Protein AF-A0A4P9WSP8-F1 (afdb_monomer_lite)

Foldseek 3Di:
DVVVVVVPVPPPDPDDPPDVVVVVVVVVVVCLQDPDAPPDLVQLVVLLVVLQVVLCVLAVQKGFAGPVPAPPQVQFAAAQRQFQLQCCLPPVDGRHAHCSNGWMDHPLGIHGHNDSVSVNVCSNPVPCSVVSLLVVCVVPVVSCVNRVVCLVPPDPVSVVVNVVCSVVRRVRDDPPPDDDDDDDDPPDPPPPPPDPPPDDPDVVVVVVVVVVVVVVVVDDDPDDDDPVVVVPPPPPPPDDDPDPPDDDDDDDPVVVPPPDDD

pLDDT: mean 72.5, std 17.92, range [32.44, 95.31]

Organism: NCBI:txid1555241

Secondary structure (DSSP, 8-state):
--TTTTTSTT-S----S--HHHHHHHHHHHHHHS----S-HHHHHHHHHHHHHHHHHH-TTEEEE-TTTSTTGGG---SGGGB-HHHHHHHS--PBPPGGG-EEEETTEEE--SSHHHHHHHHH-HHHHHHHHHHHHHH-HHHHHHTTGGGTS--HHHHHHHHHHHHHTTSSS-------------S----SS---TT----HHHHHHHHHHHHHHHHPPPS----GGGGGG--------PPPP--------GGGGSTT---

Radius of gyration: 42.04 Å; chains: 1; bounding box: 116×70×110 Å

InterPro domains:
  IPR021897 Cilia- and flagella-associated protein 206 [PF12018] (61-153)
  IPR021897 Cilia- and flagella-associated protein 206 [PTHR21442] (59-260)

Sequence (262 aa):
LLERASACVNAVALPALSDPRGIELARSFVTELEPAVPTDAAVIIRQATALGDKLNGVRREMDVLHQGNTPRFDVIRADFGGFCLVTFHHRGVARPGDKGLGFYRYRDRVFLFADAAAVLAFAQDPERYVQGAVNAARRSADLVCLMHMQSYFPSMEALDRASSFERQYHGIYKLAMQAEVGCQVDTHIETASAWDKSYEWNEWNLRRRALQLLNLKTKRTKMNQTLESVSKRNATTQLYLPKTSETQTMQTVEQAMATHRP

Structure (mmCIF, N/CA/C/O backbone):
data_AF-A0A4P9WSP8-F1
#
_entry.id   AF-A0A4P9WSP8-F1
#
loop_
_atom_site.group_PDB
_atom_site.id
_atom_site.type_symbol
_atom_site.label_atom_id
_atom_site.label_alt_id
_atom_site.label_comp_id
_atom_site.label_asym_id
_atom_site.label_entity_id
_atom_site.label_seq_id
_atom_site.pdbx_PDB_ins_code
_atom_site.Cartn_x
_atom_site.Cartn_y
_atom_site.Cartn_z
_atom_site.occupancy
_atom_site.B_iso_or_equiv
_atom_site.auth_seq_id
_atom_site.auth_comp_id
_atom_site.auth_asym_id
_atom_site.auth_atom_id
_atom_site.pdbx_PDB_model_num
ATOM 1 N N . LEU A 1 1 ? 28.684 26.580 -36.826 1.00 44.28 1 LEU A N 1
ATOM 2 C CA . LEU A 1 1 ? 28.623 25.113 -36.583 1.00 44.28 1 LEU A CA 1
ATOM 3 C C . LEU A 1 1 ? 27.962 24.728 -35.249 1.00 44.28 1 LEU A C 1
ATOM 5 O O . LEU A 1 1 ? 27.865 23.541 -34.977 1.00 44.28 1 LEU A O 1
ATOM 9 N N . LEU A 1 2 ? 27.436 25.681 -34.466 1.00 33.81 2 LEU A N 1
ATOM 10 C CA . LEU A 1 2 ? 26.602 25.402 -33.284 1.00 33.81 2 LEU A CA 1
ATOM 11 C C . LEU A 1 2 ? 25.092 25.373 -33.590 1.00 33.81 2 LEU A C 1
ATOM 13 O O . LEU A 1 2 ? 24.340 24.768 -32.843 1.00 33.81 2 LEU A O 1
ATOM 17 N N . GLU A 1 3 ? 24.648 25.897 -34.736 1.00 35.53 3 GLU A N 1
ATOM 18 C CA . GLU A 1 3 ? 23.224 25.846 -35.118 1.00 35.53 3 GLU A CA 1
ATOM 19 C C . GLU A 1 3 ? 22.793 24.537 -35.797 1.00 35.53 3 GLU A C 1
ATOM 21 O O . GLU A 1 3 ? 21.607 24.236 -35.854 1.00 35.53 3 GLU A O 1
ATOM 26 N N . ARG A 1 4 ? 23.731 23.701 -36.268 1.00 41.03 4 ARG A N 1
ATOM 27 C CA . ARG A 1 4 ? 23.396 22.405 -36.902 1.00 41.03 4 ARG A CA 1
ATOM 28 C C . ARG A 1 4 ? 23.439 21.215 -35.938 1.00 41.03 4 ARG A C 1
ATOM 30 O O . ARG A 1 4 ? 23.022 20.130 -36.317 1.00 41.03 4 ARG A O 1
ATOM 37 N N . ALA A 1 5 ? 23.903 21.412 -34.701 1.00 34.03 5 ALA A N 1
ATOM 38 C CA . ALA A 1 5 ? 23.908 20.372 -33.668 1.00 34.03 5 ALA A CA 1
ATOM 39 C C . ALA A 1 5 ? 22.598 20.330 -32.855 1.00 34.03 5 ALA A C 1
ATOM 41 O O . ALA A 1 5 ? 22.254 19.281 -32.321 1.00 34.03 5 ALA A O 1
ATOM 42 N N . SER A 1 6 ? 21.829 21.427 -32.831 1.00 36.19 6 SER A N 1
ATOM 43 C CA . SER A 1 6 ? 20.507 21.472 -32.182 1.00 36.19 6 SER A CA 1
ATOM 44 C C . SER A 1 6 ? 19.434 20.686 -32.960 1.00 36.19 6 SER A C 1
ATOM 46 O O . SER A 1 6 ? 18.444 20.234 -32.397 1.00 36.19 6 SER A O 1
ATOM 48 N N . ALA A 1 7 ? 19.654 20.442 -34.257 1.00 38.34 7 ALA A N 1
ATOM 49 C CA . ALA A 1 7 ? 18.701 19.731 -35.111 1.00 38.34 7 ALA A CA 1
ATOM 50 C C . ALA A 1 7 ? 18.773 18.193 -34.999 1.00 38.34 7 ALA A C 1
ATOM 52 O O . ALA A 1 7 ? 17.824 17.516 -35.381 1.00 38.34 7 ALA A O 1
ATOM 53 N N . CYS A 1 8 ? 19.865 17.624 -34.473 1.00 32.44 8 CYS A N 1
ATOM 54 C CA . CYS A 1 8 ? 20.077 16.169 -34.496 1.00 32.44 8 CYS A CA 1
ATOM 55 C C . CYS A 1 8 ? 19.682 15.446 -33.199 1.00 32.44 8 CYS A C 1
ATOM 57 O O . CYS A 1 8 ? 19.596 14.223 -33.203 1.00 32.44 8 CYS A O 1
ATOM 59 N N . VAL A 1 9 ? 19.406 16.166 -32.105 1.00 37.31 9 VAL A N 1
ATOM 60 C CA . VAL A 1 9 ? 18.906 15.555 -30.854 1.00 37.31 9 VAL A CA 1
ATOM 61 C C . VAL A 1 9 ? 17.379 15.364 -30.884 1.00 37.31 9 VAL A C 1
ATOM 63 O O . VAL A 1 9 ? 16.844 14.554 -30.139 1.00 37.31 9 VAL A O 1
ATOM 66 N N . ASN A 1 10 ? 16.679 16.003 -31.828 1.00 38.12 10 ASN A N 1
ATOM 67 C CA . ASN A 1 10 ? 15.220 15.910 -31.971 1.00 38.12 10 ASN A CA 1
ATOM 68 C C . ASN A 1 10 ? 14.739 14.848 -32.981 1.00 38.12 10 ASN A C 1
ATOM 70 O O . ASN A 1 10 ? 13.569 14.845 -33.351 1.00 38.12 10 ASN A O 1
ATOM 74 N N . ALA A 1 11 ? 15.611 13.946 -33.444 1.00 36.47 11 ALA A N 1
ATOM 75 C CA . ALA A 1 11 ? 15.293 12.981 -34.504 1.00 36.47 11 ALA A CA 1
ATOM 76 C C . ALA A 1 11 ? 15.141 11.524 -34.021 1.00 36.47 11 ALA A C 1
ATOM 78 O O . ALA A 1 11 ? 15.362 10.592 -34.790 1.00 36.47 11 ALA A O 1
ATOM 79 N N . VAL A 1 12 ? 14.730 11.311 -32.768 1.00 37.69 12 VAL A N 1
ATOM 80 C CA . VAL A 1 12 ? 14.091 10.051 -32.355 1.00 37.69 12 VAL A CA 1
ATOM 81 C C . VAL A 1 12 ? 12.653 10.393 -31.999 1.00 37.69 12 VAL A C 1
ATOM 83 O O . VAL A 1 12 ? 12.338 10.798 -30.884 1.00 37.69 12 VAL A O 1
ATOM 86 N N . ALA A 1 13 ? 11.793 10.312 -33.009 1.00 38.09 13 ALA A N 1
ATOM 87 C CA . ALA A 1 13 ? 10.362 10.517 -32.883 1.00 38.09 13 ALA A CA 1
ATOM 88 C C . ALA A 1 13 ? 9.754 9.414 -31.999 1.00 38.09 13 ALA A C 1
ATOM 90 O O . ALA A 1 13 ? 9.348 8.362 -32.487 1.00 38.09 13 ALA A O 1
ATOM 91 N N . LEU A 1 14 ? 9.678 9.665 -30.691 1.00 36.69 14 LEU A N 1
ATOM 92 C CA . LEU A 1 14 ? 8.599 9.121 -29.872 1.00 36.69 14 LEU A CA 1
ATOM 93 C C . LEU A 1 14 ? 7.294 9.722 -30.420 1.00 36.69 14 LEU A C 1
ATOM 95 O O . LEU A 1 14 ? 7.179 10.952 -30.467 1.00 36.69 14 LEU A O 1
ATOM 99 N N . PRO A 1 15 ? 6.330 8.912 -30.882 1.00 40.22 15 PRO A N 1
ATOM 100 C CA . PRO A 1 15 ? 5.073 9.443 -31.373 1.00 40.22 15 PRO A CA 1
ATOM 101 C C . PRO A 1 15 ? 4.319 10.094 -30.206 1.00 40.22 15 PRO A C 1
ATOM 103 O O . PRO A 1 15 ? 3.937 9.434 -29.248 1.00 40.22 15 PRO A O 1
ATOM 106 N N . ALA A 1 16 ? 4.175 11.415 -30.303 1.00 43.38 16 ALA A N 1
ATOM 107 C CA . ALA A 1 16 ? 3.160 12.263 -29.684 1.00 43.38 16 ALA A CA 1
ATOM 108 C C . ALA A 1 16 ? 2.714 11.917 -28.245 1.00 43.38 16 ALA A C 1
ATOM 110 O O . ALA A 1 16 ? 1.634 11.382 -28.021 1.00 43.38 16 ALA A O 1
ATOM 111 N N . LEU A 1 17 ? 3.461 12.414 -27.256 1.00 45.00 17 LEU A N 1
ATOM 112 C CA . LEU A 1 17 ? 2.905 12.772 -25.937 1.00 45.00 17 LEU A CA 1
ATOM 113 C C . LEU A 1 17 ? 2.330 14.208 -25.915 1.00 45.00 17 LEU A C 1
ATOM 115 O O . LEU A 1 17 ? 2.071 14.762 -24.851 1.00 45.00 17 LEU A O 1
ATOM 119 N N . SER A 1 18 ? 2.138 14.821 -27.089 1.00 52.44 18 SER A N 1
ATOM 120 C CA . SER A 1 18 ? 1.622 16.186 -27.273 1.00 52.44 18 SER A CA 1
ATOM 121 C C . SER A 1 18 ? 0.266 16.259 -27.986 1.00 52.44 18 SER A C 1
ATOM 123 O O . SER A 1 18 ? -0.236 17.361 -28.199 1.00 52.44 18 SER A O 1
ATOM 125 N N . ASP A 1 19 ? -0.337 15.126 -28.367 1.00 63.16 19 ASP A N 1
ATOM 126 C CA . ASP A 1 19 ? -1.686 15.118 -28.943 1.00 63.16 19 ASP A CA 1
ATOM 127 C C . ASP A 1 19 ? -2.699 15.470 -27.836 1.00 63.16 19 ASP A C 1
ATOM 129 O O . ASP A 1 19 ? -2.781 14.727 -26.854 1.00 63.16 19 ASP A O 1
ATOM 133 N N . PRO A 1 20 ? -3.475 16.569 -27.942 1.00 65.56 20 PRO A N 1
ATOM 134 C CA . PRO A 1 20 ? -4.457 16.937 -26.923 1.00 65.56 20 PRO A CA 1
ATOM 135 C C . PRO A 1 20 ? -5.470 15.818 -26.659 1.00 65.56 20 PRO A C 1
ATOM 137 O O . PRO A 1 20 ? -5.881 15.641 -25.516 1.00 65.56 20 PRO A O 1
ATOM 140 N N . ARG A 1 21 ? -5.799 14.997 -27.668 1.00 61.97 21 ARG A N 1
ATOM 141 C CA . ARG A 1 21 ? -6.677 13.830 -27.491 1.00 61.97 21 ARG A CA 1
ATOM 142 C C . ARG A 1 21 ? -5.989 12.709 -26.727 1.00 61.97 21 ARG A C 1
ATOM 144 O O . ARG A 1 21 ? -6.610 12.091 -25.872 1.00 61.97 21 ARG A O 1
ATOM 151 N N . GLY A 1 22 ? -4.709 12.465 -27.007 1.00 62.69 22 GLY A N 1
ATOM 152 C CA . GLY A 1 22 ? -3.889 11.505 -26.268 1.00 62.69 22 GLY A CA 1
ATOM 153 C C . GLY A 1 22 ? -3.689 11.926 -24.812 1.00 62.69 22 GLY A C 1
ATOM 154 O O . GLY A 1 22 ? -3.765 11.087 -23.922 1.00 62.69 22 GLY A O 1
ATOM 155 N N . ILE A 1 23 ? -3.519 13.227 -24.558 1.00 66.19 23 ILE A N 1
ATOM 156 C CA . ILE A 1 23 ? -3.437 13.803 -23.212 1.00 66.19 23 ILE A CA 1
ATOM 157 C C . ILE A 1 23 ? -4.789 13.710 -22.496 1.00 66.19 23 ILE A C 1
ATOM 159 O O . ILE A 1 23 ? -4.802 13.384 -21.318 1.00 66.19 23 ILE A O 1
ATOM 163 N N . GLU A 1 24 ? -5.921 13.959 -23.158 1.00 66.88 24 GLU A N 1
ATOM 164 C CA . GLU A 1 24 ? -7.257 13.778 -22.565 1.00 66.88 24 GLU A CA 1
ATOM 165 C C . GLU A 1 24 ? -7.566 12.308 -22.257 1.00 66.88 24 GLU A C 1
ATOM 167 O O . GLU A 1 24 ? -8.042 12.000 -21.163 1.00 66.88 24 GLU A O 1
ATOM 172 N N . LEU A 1 25 ? -7.226 11.390 -23.167 1.00 64.50 25 LEU A N 1
ATOM 173 C CA . LEU A 1 25 ? -7.363 9.952 -22.941 1.00 64.50 25 LEU A CA 1
ATOM 174 C C . LEU A 1 25 ? -6.464 9.512 -21.779 1.00 64.50 25 LEU A C 1
ATOM 176 O O . LEU A 1 25 ? -6.937 8.894 -20.829 1.00 64.50 25 LEU A O 1
ATOM 180 N N . ALA A 1 26 ? -5.185 9.895 -21.799 1.00 57.16 26 ALA A N 1
ATOM 181 C CA . ALA A 1 26 ? -4.243 9.606 -20.724 1.00 57.16 26 ALA A CA 1
ATOM 182 C C . ALA A 1 26 ? -4.689 10.237 -19.403 1.00 57.16 26 ALA A C 1
ATOM 184 O O . ALA A 1 26 ? -4.595 9.582 -18.377 1.00 57.16 26 ALA A O 1
ATOM 185 N N . ARG A 1 27 ? -5.243 11.455 -19.410 1.00 58.62 27 ARG A N 1
ATOM 186 C CA . ARG A 1 27 ? -5.849 12.076 -18.226 1.00 58.62 27 ARG A CA 1
ATOM 187 C C . ARG A 1 27 ? -7.006 11.247 -17.703 1.00 58.62 27 ARG A C 1
ATOM 189 O O . ARG A 1 27 ? -7.055 11.051 -16.499 1.00 58.62 27 ARG A O 1
ATOM 196 N N . SER A 1 28 ? -7.892 10.724 -18.552 1.00 55.97 28 SER A N 1
ATOM 197 C CA . SER A 1 28 ? -8.976 9.849 -18.086 1.00 55.97 28 SER A CA 1
ATOM 198 C C . SER A 1 28 ? -8.429 8.600 -17.382 1.00 55.97 28 SER A C 1
ATOM 200 O O . SER A 1 28 ? -8.835 8.319 -16.259 1.00 55.97 28 SER A O 1
ATOM 202 N N . PHE A 1 29 ? -7.396 7.957 -17.939 1.00 48.16 29 PHE A N 1
ATOM 203 C CA . PHE A 1 29 ? -6.722 6.825 -17.293 1.00 48.16 29 PHE A CA 1
ATOM 204 C C . PHE A 1 29 ? -5.971 7.219 -16.015 1.00 48.16 29 PHE A C 1
ATOM 206 O O . PHE A 1 29 ? -6.042 6.503 -15.022 1.00 48.16 29 PHE A O 1
ATOM 213 N N . VAL A 1 30 ? -5.285 8.365 -16.005 1.00 49.09 30 VAL A N 1
ATOM 214 C CA . VAL A 1 30 ? -4.593 8.909 -14.825 1.00 49.09 30 VAL A CA 1
ATOM 215 C C . VAL A 1 30 ? -5.596 9.247 -13.725 1.00 49.09 30 VAL A C 1
ATOM 217 O O . VAL A 1 30 ? -5.325 8.950 -12.574 1.00 49.09 30 VAL A O 1
ATOM 220 N N . THR A 1 31 ? -6.776 9.774 -14.056 1.00 49.78 31 THR A N 1
ATOM 221 C CA . THR A 1 31 ? -7.834 10.071 -13.073 1.00 49.78 31 THR A CA 1
ATOM 222 C C . THR A 1 31 ? -8.469 8.785 -12.529 1.00 49.78 31 THR A C 1
ATOM 224 O O . THR A 1 31 ? -8.852 8.725 -11.365 1.00 49.78 31 THR A O 1
ATOM 227 N N . GLU A 1 32 ? -8.563 7.729 -13.347 1.00 51.91 32 GLU A N 1
ATOM 228 C CA . GLU A 1 32 ? -8.990 6.396 -12.896 1.00 51.91 32 GLU A CA 1
ATOM 229 C C . GLU A 1 32 ? -7.943 5.705 -12.002 1.00 51.91 32 GLU A C 1
ATOM 231 O O . GLU A 1 32 ? -8.304 4.960 -11.082 1.00 51.91 32 GLU A O 1
ATOM 236 N N . LEU A 1 33 ? -6.654 5.928 -12.266 1.00 46.94 33 LEU A N 1
ATOM 237 C CA . LEU A 1 33 ? -5.533 5.349 -11.519 1.00 46.94 33 LEU A CA 1
ATOM 238 C C . LEU A 1 33 ? -5.219 6.123 -10.230 1.00 46.94 33 LEU A C 1
ATOM 240 O O . LEU A 1 33 ? -4.955 5.494 -9.212 1.00 46.94 33 LEU A O 1
ATOM 244 N N . GLU A 1 34 ? -5.293 7.451 -10.255 1.00 52.09 34 GLU A N 1
ATOM 245 C CA . GLU A 1 34 ? -5.041 8.357 -9.133 1.00 52.09 34 GLU A CA 1
ATOM 246 C C . GLU A 1 34 ? -6.255 9.283 -8.939 1.00 52.09 34 GLU A C 1
ATOM 248 O O . GLU A 1 34 ? -6.319 10.366 -9.533 1.00 52.09 34 GLU A O 1
ATOM 253 N N . PRO A 1 35 ? -7.256 8.881 -8.130 1.00 53.12 35 PRO A N 1
ATOM 254 C CA . PRO A 1 35 ? -8.358 9.774 -7.805 1.00 53.12 35 PRO A CA 1
ATOM 255 C C . PRO A 1 35 ? -7.825 11.023 -7.091 1.00 53.12 35 PRO A C 1
ATOM 257 O O . PRO A 1 35 ? -6.853 10.965 -6.334 1.00 53.12 35 PRO A O 1
ATOM 260 N N . ALA A 1 36 ? -8.467 12.170 -7.331 1.00 53.34 36 ALA A N 1
ATOM 261 C CA . ALA A 1 36 ? -8.112 13.417 -6.667 1.00 53.34 36 ALA A CA 1
ATOM 262 C C . ALA A 1 36 ? -8.208 13.234 -5.145 1.00 53.34 36 ALA A C 1
ATOM 264 O O . ALA A 1 36 ? -9.301 13.050 -4.608 1.00 53.34 36 ALA A O 1
ATOM 265 N N . VAL A 1 37 ? -7.061 13.277 -4.460 1.00 55.94 37 VAL A N 1
ATOM 266 C CA . VAL A 1 37 ? -7.001 13.133 -3.003 1.00 55.94 37 VAL A CA 1
ATOM 267 C C . VAL A 1 37 ? -7.833 14.260 -2.388 1.00 55.94 37 VAL A C 1
ATOM 269 O O . VAL A 1 37 ? -7.537 15.429 -2.658 1.00 55.94 37 VAL A O 1
ATOM 272 N N . PRO A 1 38 ? -8.860 13.960 -1.572 1.00 57.75 38 PRO A N 1
ATOM 273 C CA . PRO A 1 38 ? -9.610 14.996 -0.885 1.00 57.75 38 PRO A CA 1
ATOM 274 C C . PRO A 1 38 ? -8.638 15.781 -0.002 1.00 57.75 38 PRO A C 1
ATOM 276 O O . PRO A 1 38 ? -8.050 15.241 0.930 1.00 57.75 38 PRO A O 1
ATOM 279 N N . THR A 1 39 ? -8.427 17.056 -0.314 1.00 62.03 39 THR A N 1
ATOM 280 C CA . THR A 1 39 ? -7.406 17.887 0.341 1.00 62.03 39 THR A CA 1
ATOM 281 C C . THR A 1 39 ? -7.754 18.219 1.793 1.00 62.03 39 THR A C 1
ATOM 283 O O . THR A 1 39 ? -6.900 18.693 2.537 1.00 62.03 39 THR A O 1
ATOM 286 N N . ASP A 1 40 ? -9.003 17.974 2.196 1.00 75.00 40 ASP A N 1
ATOM 287 C CA . ASP A 1 40 ? -9.537 18.358 3.494 1.00 75.00 40 ASP A CA 1
ATOM 288 C C . ASP A 1 40 ? -9.684 17.139 4.420 1.00 75.00 40 ASP A C 1
ATOM 290 O O . ASP A 1 40 ? -10.547 16.271 4.233 1.00 75.00 40 ASP A O 1
ATOM 294 N N . ALA A 1 41 ? -8.831 17.075 5.445 1.00 75.19 41 ALA A N 1
ATOM 295 C CA . ALA A 1 41 ? -8.746 15.962 6.394 1.00 75.19 41 ALA A CA 1
ATOM 296 C C . ALA A 1 41 ? -10.097 15.642 7.060 1.00 75.19 41 ALA A C 1
ATOM 298 O O . ALA A 1 41 ? -10.415 14.481 7.319 1.00 75.19 41 ALA A O 1
ATOM 299 N N . ALA A 1 42 ? -10.935 16.658 7.290 1.00 81.94 42 ALA A N 1
ATOM 300 C CA . ALA A 1 42 ? -12.256 16.488 7.888 1.00 81.94 42 ALA A CA 1
ATOM 301 C C . ALA A 1 42 ? -13.211 15.657 7.011 1.00 81.94 42 ALA A C 1
ATOM 303 O O . ALA A 1 42 ? -14.023 14.892 7.537 1.00 81.94 42 ALA A O 1
ATOM 304 N N . VAL A 1 43 ? -13.114 15.781 5.684 1.00 82.38 43 VAL A N 1
ATOM 305 C CA . VAL A 1 43 ? -13.943 15.015 4.741 1.00 82.38 43 VAL A CA 1
ATOM 306 C C . VAL A 1 43 ? -13.512 13.552 4.732 1.00 82.38 43 VAL A C 1
ATOM 308 O O . VAL A 1 43 ? -14.368 12.675 4.847 1.00 82.38 43 VAL A O 1
ATOM 311 N N . ILE A 1 44 ? -12.199 13.299 4.695 1.00 80.38 44 ILE A N 1
ATOM 312 C CA . ILE A 1 44 ? -11.622 11.948 4.768 1.00 80.38 44 ILE A CA 1
ATOM 313 C C . ILE A 1 44 ? -12.062 11.250 6.054 1.00 80.38 44 ILE A C 1
ATOM 315 O O . ILE A 1 44 ? -12.542 10.120 6.014 1.00 80.38 44 ILE A O 1
ATOM 319 N N . ILE A 1 45 ? -11.967 11.942 7.194 1.00 86.19 45 ILE A N 1
ATOM 320 C CA . ILE A 1 45 ? -12.397 11.404 8.489 1.00 86.19 45 ILE A CA 1
ATOM 321 C C . ILE A 1 45 ? -13.876 11.009 8.436 1.00 86.19 45 ILE A C 1
ATOM 323 O O . ILE A 1 45 ? -14.207 9.874 8.757 1.00 86.19 45 ILE A O 1
ATOM 327 N N . ARG A 1 46 ? -14.765 11.896 7.970 1.00 87.31 46 ARG A N 1
ATOM 328 C CA . ARG A 1 46 ? -16.209 11.607 7.888 1.00 87.31 46 ARG A CA 1
ATOM 329 C C . ARG A 1 46 ? -16.521 10.418 6.979 1.00 87.31 46 ARG A C 1
ATOM 331 O O . ARG A 1 46 ? -17.342 9.579 7.342 1.00 87.31 46 ARG A O 1
ATOM 338 N N . GLN A 1 47 ? -15.884 10.346 5.810 1.00 85.44 47 GLN A N 1
ATOM 339 C CA . GLN A 1 47 ? -16.084 9.253 4.854 1.00 85.44 47 GLN A CA 1
ATOM 340 C C . GLN A 1 47 ? -15.580 7.917 5.409 1.00 85.44 47 GLN A C 1
ATOM 342 O O . GLN A 1 47 ? -16.304 6.922 5.347 1.00 85.44 47 GLN A O 1
ATOM 347 N N . ALA A 1 48 ? -14.384 7.906 6.000 1.00 86.00 48 ALA A N 1
ATOM 348 C CA . ALA A 1 48 ? -13.792 6.723 6.611 1.00 86.00 48 ALA A CA 1
ATOM 349 C C . ALA A 1 48 ? -14.624 6.227 7.806 1.00 86.00 48 ALA A C 1
ATOM 351 O O . ALA A 1 48 ? -14.929 5.039 7.880 1.00 86.00 48 ALA A O 1
ATOM 352 N N . THR A 1 49 ? -15.073 7.119 8.700 1.00 88.44 49 THR A N 1
ATOM 353 C CA . THR A 1 49 ? -15.945 6.750 9.829 1.00 88.44 49 THR A CA 1
ATOM 354 C C . THR A 1 49 ? -17.274 6.164 9.343 1.00 88.44 49 THR A C 1
ATOM 356 O O . THR A 1 49 ? -17.654 5.083 9.783 1.00 88.44 49 THR A O 1
ATOM 359 N N . ALA A 1 50 ? -17.936 6.797 8.366 1.00 89.25 50 ALA A N 1
ATOM 360 C CA . ALA A 1 50 ? -19.200 6.295 7.823 1.00 89.25 50 ALA A CA 1
ATOM 361 C C . ALA A 1 50 ? -19.062 4.915 7.148 1.00 89.25 50 ALA A C 1
ATOM 363 O O . ALA A 1 50 ? -19.997 4.111 7.170 1.00 89.25 50 ALA A O 1
ATOM 364 N N . LEU A 1 51 ? -17.912 4.627 6.530 1.00 87.25 51 LEU A N 1
ATOM 365 C CA . LEU A 1 51 ? -17.598 3.296 6.002 1.00 87.25 51 LEU A CA 1
ATOM 366 C C . LEU A 1 51 ? -17.289 2.288 7.112 1.00 87.25 51 LEU A C 1
ATOM 368 O O . LEU A 1 51 ? -17.748 1.149 7.029 1.00 87.25 51 LEU A O 1
ATOM 372 N N . GLY A 1 52 ? -16.575 2.708 8.157 1.00 86.81 52 GLY A N 1
ATOM 373 C CA . GLY A 1 52 ? -16.318 1.902 9.351 1.00 86.81 52 GLY A CA 1
ATOM 374 C C . GLY A 1 52 ? -17.601 1.452 10.046 1.00 86.81 52 GLY A C 1
ATOM 375 O O . GLY A 1 52 ? -17.744 0.278 10.379 1.00 86.81 52 GLY A O 1
ATOM 376 N N . ASP A 1 53 ? -18.590 2.338 10.160 1.00 87.12 53 ASP A N 1
ATOM 377 C CA . ASP A 1 53 ? -19.891 2.001 10.747 1.00 87.12 53 ASP A CA 1
ATOM 378 C C . ASP A 1 53 ? -20.633 0.929 9.934 1.00 87.12 53 ASP A C 1
ATOM 380 O O . ASP A 1 53 ? -21.214 -0.002 10.496 1.00 87.12 53 ASP A O 1
ATOM 384 N N . LYS A 1 54 ? -20.566 1.005 8.598 1.00 88.12 54 LYS A N 1
ATOM 385 C CA . LYS A 1 54 ? -21.133 -0.030 7.716 1.00 88.12 54 LYS A CA 1
ATOM 386 C C . LYS A 1 54 ? -20.391 -1.359 7.851 1.00 88.12 54 LYS A C 1
ATOM 388 O O . LYS A 1 54 ? -21.023 -2.414 7.831 1.00 88.12 54 LYS A O 1
ATOM 393 N N . LEU A 1 55 ? -19.068 -1.316 8.002 1.00 87.62 55 LEU A N 1
ATOM 394 C CA . LEU A 1 55 ? -18.226 -2.500 8.180 1.00 87.62 55 LEU A CA 1
ATOM 395 C C . LEU A 1 55 ? -18.500 -3.232 9.487 1.00 87.62 55 LEU A C 1
ATOM 397 O O . LEU A 1 55 ? -18.571 -4.460 9.472 1.00 87.62 55 LEU A O 1
ATOM 401 N N . ASN A 1 56 ? -18.736 -2.503 10.578 1.00 82.69 56 ASN A N 1
ATOM 402 C CA . ASN A 1 56 ? -19.090 -3.088 11.871 1.00 82.69 56 ASN A CA 1
ATOM 403 C C . ASN A 1 56 ? -20.335 -3.989 11.790 1.00 82.69 56 ASN A C 1
ATOM 405 O O . ASN A 1 56 ? -20.448 -4.960 12.543 1.00 82.69 56 ASN A O 1
ATOM 409 N N . GLY A 1 57 ? -21.249 -3.702 10.853 1.00 81.62 57 GLY A N 1
ATOM 410 C CA . GLY A 1 57 ? -22.412 -4.541 10.561 1.00 81.62 57 GLY A CA 1
ATOM 411 C C . GLY A 1 57 ? -22.099 -5.815 9.765 1.00 81.62 57 GLY A C 1
ATOM 412 O O . GLY A 1 57 ? -22.827 -6.795 9.891 1.00 81.62 57 GLY A O 1
ATOM 413 N N . VAL A 1 58 ? -21.025 -5.827 8.970 1.00 86.50 58 VAL A N 1
ATOM 414 C CA . VAL A 1 58 ? -20.635 -6.965 8.116 1.00 86.50 58 VAL A CA 1
ATOM 415 C C . VAL A 1 58 ? -19.629 -7.874 8.823 1.00 86.50 58 VAL A C 1
ATOM 417 O O . VAL A 1 58 ? -19.821 -9.087 8.870 1.00 86.50 58 VAL A O 1
ATOM 420 N N . ARG A 1 59 ? -18.548 -7.307 9.374 1.00 86.25 59 ARG A N 1
ATOM 421 C CA . ARG A 1 59 ? -17.454 -8.061 9.998 1.00 86.25 59 ARG A CA 1
ATOM 422 C C . ARG A 1 59 ? -16.758 -7.233 11.081 1.00 86.25 59 ARG A C 1
ATOM 424 O O . ARG A 1 59 ? -16.020 -6.304 10.784 1.00 86.25 59 ARG A O 1
ATOM 431 N N . ARG A 1 60 ? -16.923 -7.649 12.341 1.00 85.56 60 ARG A N 1
ATOM 432 C CA . ARG A 1 60 ? -16.375 -6.968 13.537 1.00 85.56 60 ARG A CA 1
ATOM 433 C C . ARG A 1 60 ? -14.854 -7.051 13.702 1.00 85.56 60 ARG A C 1
ATOM 435 O O . ARG A 1 60 ? -14.295 -6.340 14.519 1.00 85.56 60 ARG A O 1
ATOM 442 N N . GLU A 1 61 ? -14.192 -7.950 12.981 1.00 88.62 61 GLU A N 1
ATOM 443 C CA . GLU A 1 61 ? -12.729 -8.125 13.039 1.00 88.62 61 GLU A CA 1
ATOM 444 C C . GLU A 1 61 ? -11.961 -7.077 12.219 1.00 88.62 61 GLU A C 1
ATOM 446 O O . GLU A 1 61 ? -10.729 -7.109 12.183 1.00 88.62 61 GLU A O 1
ATOM 451 N N . MET A 1 62 ? -12.680 -6.225 11.484 1.00 91.62 62 MET A N 1
ATOM 452 C CA . MET A 1 62 ? -12.107 -5.282 10.539 1.00 91.62 62 MET A CA 1
ATOM 453 C C . MET A 1 62 ? -12.323 -3.855 11.034 1.00 91.62 62 MET A C 1
ATOM 455 O O . MET A 1 62 ? -13.461 -3.414 11.162 1.00 91.62 62 MET A O 1
ATOM 459 N N . ASP A 1 63 ? -11.229 -3.133 11.262 1.00 90.94 63 ASP A N 1
ATOM 460 C CA . ASP A 1 63 ? -11.259 -1.769 11.790 1.00 90.94 63 ASP A CA 1
ATOM 461 C C . ASP A 1 63 ? -10.824 -0.751 10.741 1.00 90.94 63 ASP A C 1
ATOM 463 O O . ASP A 1 63 ? -9.940 -1.013 9.921 1.00 90.94 63 ASP A O 1
ATOM 467 N N . VAL A 1 64 ? -11.391 0.451 10.813 1.00 92.38 64 VAL A N 1
ATOM 468 C CA . VAL A 1 64 ? -10.965 1.591 9.996 1.00 92.38 64 VAL A CA 1
ATOM 469 C C . VAL A 1 64 ? -9.934 2.432 10.741 1.00 92.38 64 VAL A C 1
ATOM 471 O O . VAL A 1 64 ? -10.152 2.871 11.871 1.00 92.38 64 VAL A O 1
ATOM 474 N N . LEU A 1 65 ? -8.825 2.708 10.063 1.00 90.19 65 LEU A N 1
ATOM 475 C CA . LEU A 1 65 ? -7.756 3.594 10.499 1.00 90.19 65 LEU A CA 1
ATOM 476 C C . LEU A 1 65 ? -7.786 4.866 9.642 1.00 90.19 65 LEU A C 1
ATOM 478 O O . LEU A 1 65 ? -7.708 4.820 8.414 1.00 90.19 65 LEU A O 1
ATOM 482 N N . HIS A 1 66 ? -7.878 6.017 10.297 1.00 89.44 66 HIS A N 1
ATOM 483 C CA . HIS A 1 66 ? -7.870 7.337 9.667 1.00 89.44 66 HIS A CA 1
ATOM 484 C C . HIS A 1 66 ? -7.143 8.338 10.573 1.00 89.44 66 HIS A C 1
ATOM 486 O O . HIS A 1 66 ? -6.919 8.067 11.755 1.00 89.44 66 HIS A O 1
ATOM 492 N N . GLN A 1 67 ? -6.818 9.517 10.038 1.00 86.06 67 GLN A N 1
ATOM 493 C CA . GLN A 1 67 ? -6.052 10.568 10.732 1.00 86.06 67 GLN A CA 1
ATOM 494 C C . GLN A 1 67 ? -6.646 11.008 12.085 1.00 86.06 67 GLN A C 1
ATOM 496 O O . GLN A 1 67 ? -5.927 11.526 12.930 1.00 86.06 67 GLN A O 1
ATOM 501 N N . GLY A 1 68 ? -7.950 10.802 12.297 1.00 84.44 68 GLY A N 1
ATOM 502 C CA . GLY A 1 68 ? -8.643 11.169 13.536 1.00 84.44 68 GLY A CA 1
ATOM 503 C C . GLY A 1 68 ? -8.603 10.103 14.638 1.00 84.44 68 GLY A C 1
ATOM 504 O O . GLY A 1 68 ? -8.803 10.446 15.796 1.00 84.44 68 GLY A O 1
ATOM 505 N N . ASN A 1 69 ? -8.355 8.833 14.299 1.00 87.69 69 ASN A N 1
ATOM 506 C CA . ASN A 1 69 ? -8.374 7.715 15.254 1.00 87.69 69 ASN A CA 1
ATOM 507 C C . ASN A 1 69 ? -6.975 7.120 15.492 1.00 87.69 69 ASN A C 1
ATOM 509 O O . ASN A 1 69 ? -6.693 6.568 16.551 1.00 87.69 69 ASN A O 1
ATOM 513 N N . THR A 1 70 ? -6.067 7.229 14.520 1.00 85.00 70 THR A N 1
ATOM 514 C CA . THR A 1 70 ? -4.770 6.548 14.584 1.00 85.00 70 THR A CA 1
ATOM 515 C C . THR A 1 70 ? -3.617 7.548 14.700 1.00 85.00 70 THR A C 1
ATOM 517 O O . THR A 1 70 ? -3.433 8.369 13.796 1.00 85.00 70 THR A O 1
ATOM 520 N N . PRO A 1 71 ? -2.795 7.485 15.767 1.00 78.69 71 PRO A N 1
ATOM 521 C CA . PRO A 1 71 ? -1.584 8.295 15.848 1.00 78.69 71 PRO A CA 1
ATOM 522 C C . PRO A 1 71 ? -0.586 7.853 14.766 1.00 78.69 71 PRO A C 1
ATOM 524 O O . PRO A 1 71 ? -0.499 6.668 14.453 1.00 78.69 71 PRO A O 1
ATOM 527 N N . ARG A 1 72 ? 0.204 8.787 14.211 1.00 76.31 72 ARG A N 1
ATOM 528 C CA . ARG A 1 72 ? 1.186 8.509 13.134 1.00 76.31 72 ARG A CA 1
ATOM 529 C C . ARG A 1 72 ? 0.583 7.891 11.862 1.00 76.31 72 ARG A C 1
ATOM 531 O O . ARG A 1 72 ? 1.222 7.069 11.209 1.00 76.31 72 ARG A O 1
ATOM 538 N N . PHE A 1 73 ? -0.601 8.347 11.461 1.00 80.69 73 PHE A N 1
ATOM 539 C CA . PHE A 1 73 ? -1.224 7.955 10.193 1.00 80.69 73 PHE A CA 1
ATOM 540 C C . PHE A 1 73 ? -0.277 8.067 8.981 1.00 80.69 73 PHE A C 1
ATOM 542 O O . PHE A 1 73 ? -0.279 7.203 8.110 1.00 80.69 73 PHE A O 1
ATOM 549 N N . ASP A 1 74 ? 0.598 9.074 8.974 1.00 78.25 74 ASP A N 1
ATOM 550 C CA . ASP A 1 74 ? 1.549 9.343 7.884 1.00 78.25 74 ASP A CA 1
ATOM 551 C C . ASP A 1 74 ? 2.614 8.251 7.695 1.00 78.25 74 ASP A C 1
ATOM 553 O O . ASP A 1 74 ? 3.212 8.138 6.626 1.00 78.25 74 ASP A O 1
ATOM 557 N N . VAL A 1 75 ? 2.874 7.454 8.736 1.00 80.56 75 VAL A N 1
ATOM 558 C CA . VAL A 1 75 ? 3.929 6.427 8.752 1.00 80.56 75 VAL A CA 1
ATOM 559 C C . VAL A 1 75 ? 3.368 5.033 8.448 1.00 80.56 75 VAL A C 1
ATOM 561 O O . VAL A 1 75 ? 4.136 4.101 8.207 1.00 80.56 75 VAL A O 1
ATOM 564 N N . ILE A 1 76 ? 2.041 4.877 8.436 1.00 84.25 76 ILE A N 1
ATOM 565 C CA . ILE A 1 76 ? 1.393 3.582 8.226 1.00 84.25 76 ILE A CA 1
ATOM 566 C C . ILE A 1 76 ? 1.702 3.070 6.819 1.00 84.25 76 ILE A C 1
ATOM 568 O O . ILE A 1 76 ? 1.496 3.756 5.815 1.00 84.25 76 ILE A O 1
ATOM 572 N N . ARG A 1 77 ? 2.176 1.824 6.749 1.00 83.69 77 ARG A N 1
ATOM 573 C CA . ARG A 1 77 ? 2.402 1.110 5.491 1.00 83.69 77 ARG A CA 1
ATOM 574 C C . ARG A 1 77 ? 1.324 0.055 5.301 1.00 83.69 77 ARG A C 1
ATOM 576 O O . ARG A 1 77 ? 1.097 -0.764 6.191 1.00 83.69 77 ARG A O 1
ATOM 583 N N . ALA A 1 78 ? 0.684 0.074 4.138 1.00 89.00 78 ALA A N 1
ATOM 584 C CA . ALA A 1 78 ? -0.244 -0.973 3.738 1.00 89.00 78 ALA A CA 1
ATOM 585 C C . ALA A 1 78 ? 0.517 -2.223 3.264 1.00 89.00 78 ALA A C 1
ATOM 587 O O . ALA A 1 78 ? 1.569 -2.124 2.626 1.00 89.00 78 ALA A O 1
ATOM 588 N N . ASP A 1 79 ? -0.040 -3.393 3.558 1.00 89.62 79 ASP A N 1
ATOM 589 C CA . ASP A 1 79 ? 0.307 -4.660 2.928 1.00 89.62 79 ASP A CA 1
ATOM 590 C C . ASP A 1 79 ? 0.053 -4.615 1.417 1.00 89.62 79 ASP A C 1
ATOM 592 O O . ASP A 1 79 ? -0.642 -3.741 0.889 1.00 89.62 79 ASP A O 1
ATOM 596 N N . PHE A 1 80 ? 0.613 -5.604 0.715 1.00 90.31 80 PHE A N 1
ATOM 597 C CA . PHE A 1 80 ? 0.468 -5.757 -0.733 1.00 90.31 80 PHE A CA 1
ATOM 598 C C . PHE A 1 80 ? 0.908 -4.506 -1.512 1.00 90.31 80 PHE A C 1
ATOM 600 O O . PHE A 1 80 ? 0.325 -4.168 -2.537 1.00 90.31 80 PHE A O 1
ATOM 607 N N . GLY A 1 81 ? 1.896 -3.767 -0.993 1.00 86.81 81 GLY A N 1
ATOM 608 C CA . GLY A 1 81 ? 2.396 -2.529 -1.599 1.00 86.81 81 GLY A CA 1
ATOM 609 C C . GLY A 1 81 ? 1.386 -1.373 -1.625 1.00 86.81 81 GLY A C 1
ATOM 610 O O . GLY A 1 81 ? 1.649 -0.365 -2.273 1.00 86.81 81 GLY A O 1
ATOM 611 N N . GLY A 1 82 ? 0.240 -1.491 -0.942 1.00 89.62 82 GLY A N 1
ATOM 612 C CA . GLY A 1 82 ? -0.853 -0.516 -1.020 1.00 89.62 82 GLY A CA 1
ATOM 613 C C . GLY A 1 82 ? -1.764 -0.673 -2.241 1.00 89.62 82 GLY A C 1
ATOM 614 O O . GLY A 1 82 ? -2.539 0.237 -2.540 1.00 89.62 82 GLY A O 1
ATOM 615 N N . PHE A 1 83 ? -1.701 -1.810 -2.939 1.00 93.38 83 PHE A N 1
ATOM 616 C CA . PHE A 1 83 ? -2.615 -2.129 -4.034 1.00 93.38 83 PHE A CA 1
ATOM 617 C C . PHE A 1 83 ? -3.946 -2.703 -3.535 1.00 93.38 83 PHE A C 1
ATOM 619 O O . PHE A 1 83 ? -4.024 -3.405 -2.526 1.00 93.38 83 PHE A O 1
ATOM 626 N N . CYS A 1 84 ? -5.012 -2.450 -4.294 1.00 94.38 84 CYS A N 1
ATOM 627 C CA . CYS A 1 84 ? -6.340 -2.958 -3.989 1.00 94.38 84 CYS A CA 1
ATOM 628 C C . CYS A 1 84 ? -6.485 -4.438 -4.387 1.00 94.38 84 CYS A C 1
ATOM 630 O O . CYS A 1 84 ? -6.631 -4.775 -5.565 1.00 94.38 84 CYS A O 1
ATOM 632 N N . LEU A 1 85 ? -6.534 -5.321 -3.385 1.00 94.44 85 LEU A N 1
ATOM 633 C CA . LEU A 1 85 ? -6.668 -6.776 -3.557 1.00 94.44 85 LEU A CA 1
ATOM 634 C C . LEU A 1 85 ? -7.936 -7.208 -4.302 1.00 94.44 85 LEU A C 1
ATOM 636 O O . LEU A 1 85 ? -7.904 -8.160 -5.078 1.00 94.44 85 LEU A O 1
ATOM 640 N N . VAL A 1 86 ? -9.058 -6.525 -4.074 1.00 95.19 86 VAL A N 1
ATOM 641 C CA . VAL A 1 86 ? -10.343 -6.874 -4.702 1.00 95.19 86 VAL A CA 1
ATOM 642 C C . VAL A 1 86 ? -10.297 -6.594 -6.199 1.00 95.19 86 VAL A C 1
ATOM 644 O O . VAL A 1 86 ? -10.633 -7.461 -7.005 1.00 95.19 86 VAL A O 1
ATOM 647 N N . THR A 1 87 ? -9.802 -5.418 -6.586 1.00 93.94 87 THR A N 1
ATOM 648 C CA . THR A 1 87 ? -9.597 -5.065 -7.996 1.00 93.94 87 THR A CA 1
ATOM 649 C C . THR A 1 87 ? -8.603 -6.014 -8.656 1.00 93.94 87 THR A C 1
ATOM 651 O O . THR A 1 87 ? -8.862 -6.494 -9.760 1.00 93.94 87 THR A O 1
ATOM 654 N N . PHE A 1 88 ? -7.517 -6.352 -7.956 1.00 94.19 88 PHE A N 1
ATOM 655 C CA . PHE A 1 88 ? -6.544 -7.330 -8.429 1.00 94.19 88 PHE A CA 1
ATOM 656 C C . PHE A 1 88 ? -7.175 -8.714 -8.647 1.00 94.19 88 PHE A C 1
ATOM 658 O O . PHE A 1 88 ? -6.970 -9.321 -9.692 1.00 94.19 88 PHE A O 1
ATOM 665 N N . HIS A 1 89 ? -8.008 -9.194 -7.722 1.00 94.38 89 HIS A N 1
ATOM 666 C CA . HIS A 1 89 ? -8.676 -10.491 -7.848 1.00 94.38 89 HIS A CA 1
ATOM 667 C C . HIS A 1 89 ? -9.668 -10.543 -9.018 1.00 94.38 89 HIS A C 1
ATOM 669 O O . HIS A 1 89 ? -9.738 -11.553 -9.712 1.00 94.38 89 HIS A O 1
ATOM 675 N N . HIS A 1 90 ? -10.433 -9.471 -9.249 1.00 91.38 90 HIS A N 1
ATOM 676 C CA . HIS A 1 90 ? -11.452 -9.447 -10.303 1.00 91.38 90 HIS A CA 1
ATOM 677 C C . HIS A 1 90 ? -10.899 -9.126 -11.695 1.00 91.38 90 HIS A C 1
ATOM 679 O O . HIS A 1 90 ? -11.397 -9.668 -12.678 1.00 91.38 90 HIS A O 1
ATOM 685 N N . ARG A 1 91 ? -9.911 -8.228 -11.795 1.00 88.56 91 ARG A N 1
ATOM 686 C CA . ARG A 1 91 ? -9.395 -7.722 -13.080 1.00 88.56 91 ARG A CA 1
ATOM 687 C C . ARG A 1 91 ? -7.978 -8.189 -13.407 1.00 88.56 91 ARG A C 1
ATOM 689 O O . ARG A 1 91 ? -7.540 -7.999 -14.533 1.00 88.56 91 ARG A O 1
ATOM 696 N N . GLY A 1 92 ? -7.243 -8.750 -12.446 1.00 88.06 92 GLY A N 1
ATOM 697 C CA . GLY A 1 92 ? -5.829 -9.103 -12.613 1.00 88.06 92 GLY A CA 1
ATOM 698 C C . GLY A 1 92 ? -4.882 -7.899 -1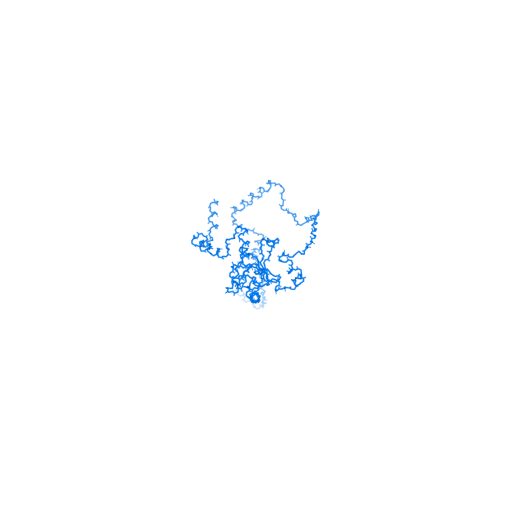2.673 1.00 88.06 92 GLY A C 1
ATOM 699 O O . GLY A 1 92 ? -3.718 -8.064 -13.023 1.00 88.06 92 GLY A O 1
ATOM 700 N N . VAL A 1 93 ? -5.362 -6.692 -12.349 1.00 88.38 93 VAL A N 1
ATOM 701 C CA . VAL A 1 93 ? -4.597 -5.438 -12.447 1.00 88.38 93 VAL A CA 1
ATOM 702 C C . VAL A 1 93 ? -4.317 -4.881 -11.053 1.00 88.38 93 VAL A C 1
ATOM 704 O O . VAL A 1 93 ? -5.226 -4.763 -10.229 1.00 88.38 93 VAL A O 1
ATOM 707 N N . ALA A 1 94 ? -3.061 -4.509 -10.798 1.00 88.25 94 ALA A N 1
ATOM 708 C CA . ALA A 1 94 ? -2.638 -3.855 -9.563 1.00 88.25 94 ALA A CA 1
ATOM 709 C C . ALA A 1 94 ? -3.021 -2.364 -9.592 1.00 88.25 94 ALA A C 1
ATOM 711 O O . ALA A 1 94 ? -2.241 -1.514 -10.014 1.00 88.25 94 ALA A O 1
ATOM 712 N N . ARG A 1 95 ? -4.253 -2.047 -9.176 1.00 91.19 95 ARG A N 1
ATOM 713 C CA . ARG A 1 95 ? -4.710 -0.657 -9.000 1.00 91.19 95 ARG A CA 1
ATOM 714 C C . ARG A 1 95 ? -4.282 -0.156 -7.616 1.00 91.19 95 ARG A C 1
ATOM 716 O O . ARG A 1 95 ? -4.556 -0.867 -6.640 1.00 91.19 95 ARG A O 1
ATOM 723 N N . PRO A 1 96 ? -3.627 1.012 -7.497 1.00 91.00 96 PRO A N 1
ATOM 724 C CA . PRO A 1 96 ? -3.295 1.577 -6.192 1.00 91.00 96 PRO A CA 1
ATOM 725 C C . PRO A 1 96 ? -4.582 1.863 -5.411 1.00 91.00 96 PRO A C 1
ATOM 727 O O . PRO A 1 96 ? -5.622 2.175 -5.994 1.00 91.00 96 PRO A O 1
ATOM 730 N N . GLY A 1 97 ? -4.544 1.684 -4.094 1.00 89.00 97 GLY A N 1
ATOM 731 C CA . GLY A 1 97 ? -5.659 2.097 -3.251 1.00 89.00 97 GLY A CA 1
ATOM 732 C C . GLY A 1 97 ? -5.693 3.612 -3.055 1.00 89.00 97 GLY A C 1
ATOM 733 O O . GLY A 1 97 ? -4.669 4.288 -3.156 1.00 89.00 97 GLY A O 1
ATOM 734 N N . ASP A 1 98 ? -6.859 4.121 -2.668 1.00 86.81 98 ASP A N 1
ATOM 735 C CA . ASP A 1 98 ? -7.053 5.517 -2.294 1.00 86.81 98 ASP A CA 1
ATOM 736 C C . ASP A 1 98 ? -6.876 5.712 -0.777 1.00 86.81 98 ASP A C 1
ATOM 738 O O . ASP A 1 98 ? -7.587 5.120 0.039 1.00 86.81 98 ASP A O 1
ATOM 742 N N . LYS A 1 99 ? -5.932 6.578 -0.386 1.00 83.75 99 LYS A N 1
ATOM 743 C CA . LYS A 1 99 ? -5.705 6.956 1.022 1.00 83.75 99 LYS A CA 1
ATOM 744 C C . LYS A 1 99 ? -6.841 7.815 1.584 1.00 83.75 99 LYS A C 1
ATOM 746 O O . LYS A 1 99 ? -7.006 7.857 2.804 1.00 83.75 99 LYS A O 1
ATOM 751 N N . GLY A 1 100 ? -7.626 8.470 0.725 1.00 82.94 100 GLY A N 1
ATOM 752 C CA . GLY A 1 100 ? -8.809 9.240 1.108 1.00 82.94 100 GLY A CA 1
ATOM 753 C C . GLY A 1 100 ? -9.922 8.385 1.721 1.00 82.94 100 GLY A C 1
ATOM 754 O O . GLY A 1 100 ? -10.719 8.890 2.504 1.00 82.94 100 GLY A O 1
ATOM 755 N N . LEU A 1 101 ? -9.937 7.075 1.449 1.00 85.12 101 LEU A N 1
ATOM 756 C CA . LEU A 1 101 ? -10.868 6.121 2.063 1.00 85.12 101 LEU A CA 1
ATOM 757 C C . LEU A 1 101 ? -10.407 5.614 3.440 1.00 85.12 101 LEU A C 1
ATOM 759 O O . LEU A 1 101 ? -11.158 4.893 4.101 1.00 85.12 101 LEU A O 1
ATOM 763 N N . GLY A 1 102 ? -9.194 5.975 3.868 1.00 88.56 102 GLY A N 1
ATOM 764 C CA . GLY A 1 102 ? -8.543 5.432 5.057 1.00 88.56 102 GLY A CA 1
ATOM 765 C C . GLY A 1 102 ? -7.880 4.070 4.822 1.00 88.56 102 GLY A C 1
ATOM 766 O O . GLY A 1 102 ? -7.988 3.461 3.757 1.00 88.56 102 GLY A O 1
ATOM 767 N N . PHE A 1 103 ? -7.167 3.593 5.840 1.00 91.00 103 PHE A N 1
ATOM 768 C CA . PHE A 1 103 ? -6.603 2.245 5.862 1.00 91.00 103 PHE A CA 1
ATOM 769 C C . PHE A 1 103 ? -7.560 1.313 6.603 1.00 91.00 103 PHE A C 1
ATOM 771 O O . PHE A 1 103 ? -8.265 1.728 7.521 1.00 91.00 103 PHE A O 1
ATOM 778 N N . TYR A 1 104 ? -7.548 0.035 6.249 1.00 93.06 104 TYR A N 1
ATOM 779 C CA . TYR A 1 104 ? -8.418 -0.964 6.858 1.00 93.06 104 TYR A CA 1
ATOM 780 C C . TYR A 1 104 ? -7.571 -2.057 7.482 1.00 93.06 104 TYR A C 1
ATOM 782 O O . TYR A 1 104 ? -6.790 -2.717 6.799 1.00 93.06 104 TYR A O 1
ATOM 790 N N . ARG A 1 105 ? -7.715 -2.255 8.785 1.00 92.19 105 ARG A N 1
ATOM 791 C CA . ARG A 1 105 ? -6.999 -3.286 9.522 1.00 92.19 105 ARG A CA 1
ATOM 792 C C . ARG A 1 105 ? -7.840 -4.549 9.557 1.00 92.19 105 ARG A C 1
ATOM 794 O O . ARG A 1 105 ? -8.969 -4.513 10.027 1.00 92.19 105 ARG A O 1
ATOM 801 N N . TYR A 1 106 ? -7.281 -5.662 9.104 1.00 92.62 106 TYR A N 1
ATOM 802 C CA . TYR A 1 106 ? -7.867 -6.984 9.296 1.00 92.62 106 TYR A CA 1
ATOM 803 C C . TYR A 1 106 ? -6.814 -7.885 9.939 1.00 92.62 106 TYR A C 1
ATOM 805 O O . TYR A 1 106 ? -5.744 -8.108 9.369 1.00 92.62 106 TYR A O 1
ATOM 813 N N . ARG A 1 107 ? -7.106 -8.381 11.148 1.00 88.50 107 ARG A N 1
ATOM 814 C CA . ARG A 1 107 ? -6.130 -9.058 12.023 1.00 88.50 107 ARG A CA 1
ATOM 815 C C . ARG A 1 107 ? -4.930 -8.142 12.336 1.00 88.50 107 ARG A C 1
ATOM 817 O O . ARG A 1 107 ? -5.128 -7.064 12.897 1.00 88.50 107 ARG A O 1
ATOM 824 N N . ASP A 1 108 ? -3.713 -8.561 11.995 1.00 85.44 108 ASP A N 1
ATOM 825 C CA . ASP A 1 108 ? -2.464 -7.807 12.216 1.00 85.44 108 ASP A CA 1
ATOM 826 C C . ASP A 1 108 ? -1.933 -7.154 10.926 1.00 85.44 108 ASP A C 1
ATOM 828 O O . ASP A 1 108 ? -0.772 -6.776 10.835 1.00 85.44 108 ASP A O 1
ATOM 832 N N . ARG A 1 109 ? -2.789 -7.062 9.901 1.00 88.50 109 ARG A N 1
ATOM 833 C CA . ARG A 1 109 ? -2.448 -6.581 8.560 1.00 88.50 109 ARG A CA 1
ATOM 834 C C . ARG A 1 109 ? -3.283 -5.374 8.176 1.00 88.50 109 ARG A C 1
ATOM 836 O O . ARG A 1 109 ? -4.413 -5.209 8.646 1.00 88.50 109 ARG A O 1
ATOM 843 N N . VAL A 1 110 ? -2.723 -4.529 7.321 1.00 91.44 110 VAL A N 1
ATOM 844 C CA . VAL A 1 110 ? -3.292 -3.230 6.955 1.00 91.44 110 VAL A CA 1
ATOM 845 C C . VAL A 1 110 ? -3.477 -3.154 5.449 1.00 91.44 110 VAL A C 1
ATOM 847 O O . VAL A 1 110 ? -2.527 -3.307 4.697 1.00 91.44 110 VAL A O 1
ATOM 850 N N . PHE A 1 111 ? -4.683 -2.847 4.993 1.00 93.44 111 PHE A N 1
ATOM 851 C CA . PHE A 1 111 ? -5.054 -2.866 3.583 1.00 93.44 111 PHE A CA 1
ATOM 852 C C . PHE A 1 111 ? -5.504 -1.491 3.093 1.00 93.44 111 PHE A C 1
ATOM 854 O O . PHE A 1 111 ? -6.039 -0.684 3.858 1.00 93.44 111 PHE A O 1
ATOM 861 N N . LEU A 1 112 ? -5.313 -1.256 1.793 1.00 93.25 112 LEU A N 1
ATOM 862 C CA . LEU A 1 112 ? -5.844 -0.106 1.069 1.00 93.25 112 LEU A CA 1
ATOM 863 C C . LEU A 1 112 ? -6.762 -0.576 -0.060 1.00 93.25 112 LEU A C 1
ATOM 865 O O . LEU A 1 112 ? -6.513 -1.603 -0.696 1.00 93.25 112 LEU A O 1
ATOM 869 N N . PHE A 1 113 ? -7.810 0.194 -0.338 1.00 94.06 113 PHE A N 1
ATOM 870 C CA . PHE A 1 113 ? -8.780 -0.127 -1.381 1.00 94.06 113 PHE A CA 1
ATOM 871 C C . PHE A 1 113 ? -8.967 1.053 -2.321 1.00 94.06 113 PHE A C 1
ATOM 873 O O . PHE A 1 113 ? -8.824 2.198 -1.915 1.00 94.06 113 PHE A O 1
ATOM 880 N N . ALA A 1 114 ? -9.265 0.765 -3.587 1.00 92.12 114 ALA A N 1
ATOM 881 C CA . ALA A 1 114 ? -9.492 1.803 -4.586 1.00 92.12 114 ALA A CA 1
ATOM 882 C C . ALA A 1 114 ? -10.877 2.452 -4.439 1.00 92.12 114 ALA A C 1
ATOM 884 O O . ALA A 1 114 ? -11.022 3.638 -4.692 1.00 92.12 114 ALA A O 1
ATOM 885 N N . ASP A 1 115 ? -11.885 1.679 -4.014 1.00 91.25 115 ASP A N 1
ATOM 886 C CA . ASP A 1 115 ? -13.277 2.125 -3.952 1.00 91.25 115 ASP A CA 1
ATOM 887 C C . ASP A 1 115 ? -13.972 1.618 -2.677 1.00 91.25 115 ASP A C 1
ATOM 889 O O . ASP A 1 115 ? -13.683 0.528 -2.177 1.00 91.25 115 ASP A O 1
ATOM 893 N N . ALA A 1 116 ? -14.985 2.350 -2.209 1.00 90.94 116 ALA A N 1
ATOM 894 C CA . ALA A 1 116 ? -15.834 1.955 -1.080 1.00 90.94 116 ALA A CA 1
ATOM 895 C C . ALA A 1 116 ? -16.544 0.600 -1.296 1.00 90.94 116 ALA A C 1
ATOM 897 O O . ALA A 1 116 ? -16.748 -0.170 -0.358 1.00 90.94 116 ALA A O 1
ATOM 898 N N . ALA A 1 117 ? -16.901 0.278 -2.543 1.00 92.00 117 ALA A N 1
ATOM 899 C CA . ALA A 1 117 ? -17.498 -1.012 -2.888 1.00 92.00 117 ALA A CA 1
ATOM 900 C C . ALA A 1 117 ? -16.508 -2.174 -2.699 1.00 92.00 117 ALA A C 1
ATOM 902 O O . ALA A 1 117 ? -16.896 -3.246 -2.235 1.00 92.00 117 ALA A O 1
ATOM 903 N N . ALA A 1 118 ? -15.225 -1.951 -3.005 1.00 93.88 118 ALA A N 1
ATOM 904 C CA . ALA A 1 118 ? -14.177 -2.947 -2.812 1.00 93.88 118 ALA A CA 1
ATOM 905 C C . ALA A 1 118 ? -13.960 -3.254 -1.324 1.00 93.88 118 ALA A C 1
ATOM 907 O O . ALA A 1 118 ? -13.789 -4.413 -0.963 1.00 93.88 118 ALA A O 1
ATOM 908 N N . VAL A 1 119 ? -14.051 -2.243 -0.456 1.00 93.56 119 VAL A N 1
ATOM 909 C CA . VAL A 1 119 ? -13.996 -2.413 1.005 1.00 93.56 119 VAL A CA 1
ATOM 910 C C . VAL A 1 119 ? -15.089 -3.372 1.491 1.00 93.56 119 VAL A C 1
ATOM 912 O O . VAL A 1 119 ? -14.811 -4.329 2.214 1.00 93.56 119 VAL A O 1
ATOM 915 N N . LEU A 1 120 ? -16.337 -3.142 1.070 1.00 92.88 120 LEU A N 1
ATOM 916 C CA . LEU A 1 120 ? -17.475 -3.972 1.472 1.00 92.88 120 LEU A CA 1
ATOM 917 C C . LEU A 1 120 ? -17.378 -5.396 0.911 1.00 92.88 120 LEU A C 1
ATOM 919 O O . LEU A 1 120 ? -17.686 -6.348 1.624 1.00 92.88 120 LEU A O 1
ATOM 923 N N . ALA A 1 121 ? -16.924 -5.550 -0.336 1.00 93.81 121 ALA A N 1
ATOM 924 C CA . ALA A 1 121 ? -16.696 -6.863 -0.938 1.00 93.81 121 ALA A CA 1
ATOM 925 C C . ALA A 1 121 ? -15.608 -7.646 -0.185 1.00 93.81 121 ALA A C 1
ATOM 927 O O . ALA A 1 121 ? -15.799 -8.817 0.135 1.00 93.81 121 ALA A O 1
ATOM 928 N N . PHE A 1 122 ? -14.501 -6.985 0.170 1.00 95.31 122 PHE A N 1
ATOM 929 C CA . PHE A 1 122 ? -13.435 -7.590 0.967 1.00 95.31 122 PHE A CA 1
ATOM 930 C C . PHE A 1 122 ? -13.921 -8.036 2.349 1.00 95.31 122 PHE A C 1
ATOM 932 O O . PHE A 1 122 ? -13.546 -9.107 2.813 1.00 95.31 122 PHE A O 1
ATOM 939 N N . ALA A 1 123 ? -14.786 -7.252 2.995 1.00 94.25 123 ALA A N 1
ATOM 940 C CA . ALA A 1 123 ? -15.298 -7.566 4.327 1.00 94.25 123 ALA A CA 1
ATOM 941 C C . ALA A 1 123 ? -16.158 -8.841 4.381 1.00 94.25 123 ALA A C 1
ATOM 943 O O . ALA A 1 123 ? -16.210 -9.498 5.425 1.00 94.25 123 ALA A O 1
ATOM 944 N N . GLN A 1 124 ? -16.810 -9.209 3.272 1.00 93.44 124 GLN A N 1
ATOM 945 C CA . GLN A 1 124 ? -17.582 -10.452 3.183 1.00 93.44 124 GLN A CA 1
ATOM 946 C C . GLN 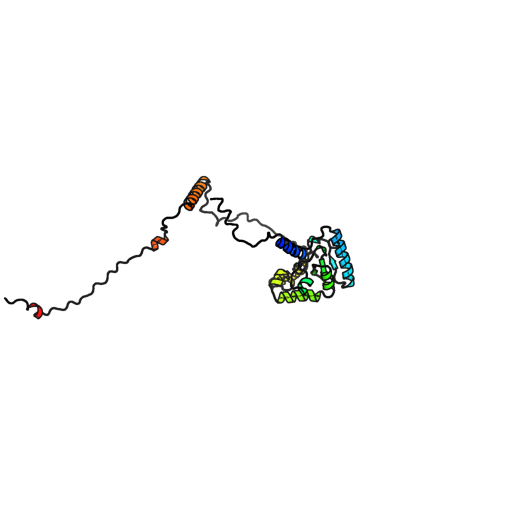A 1 124 ? -16.664 -11.675 3.326 1.00 93.44 124 GLN A C 1
ATOM 948 O O . GLN A 1 124 ? -16.910 -12.536 4.175 1.00 93.44 124 GLN A O 1
ATOM 953 N N . ASP A 1 125 ? -15.576 -11.721 2.553 1.00 93.38 125 ASP A N 1
ATOM 954 C CA . ASP A 1 125 ? -14.631 -12.843 2.543 1.00 93.38 125 ASP A CA 1
ATOM 955 C C . ASP A 1 125 ? -13.176 -12.385 2.300 1.00 93.38 125 ASP A C 1
ATOM 957 O O . ASP A 1 125 ? -12.670 -12.455 1.176 1.00 93.38 125 ASP A O 1
ATOM 961 N N . PRO A 1 126 ? -12.474 -11.908 3.345 1.00 94.19 126 PRO A N 1
ATOM 962 C CA . PRO A 1 126 ? -11.126 -11.358 3.207 1.00 94.19 126 PRO A CA 1
ATOM 963 C C . PRO A 1 126 ? -10.076 -12.431 2.875 1.00 94.19 126 PRO A C 1
ATOM 965 O O . PRO A 1 126 ? -9.132 -12.169 2.126 1.00 94.19 126 PRO A O 1
ATOM 968 N N . GLU A 1 127 ? -10.254 -13.654 3.388 1.00 93.62 127 GLU A N 1
ATOM 969 C CA . GLU A 1 127 ? -9.353 -14.792 3.148 1.00 93.62 127 GLU A CA 1
ATOM 970 C C . GLU A 1 127 ? -9.271 -15.126 1.661 1.00 93.62 127 GLU A C 1
ATOM 972 O O . GLU A 1 127 ? -8.173 -15.295 1.127 1.00 93.62 127 GLU A O 1
ATOM 977 N N . ARG A 1 128 ? -10.407 -15.132 0.954 1.00 95.31 128 ARG A N 1
ATOM 978 C CA . ARG A 1 128 ? -10.442 -15.379 -0.492 1.00 95.31 128 ARG A CA 1
ATOM 979 C C . ARG A 1 128 ? -9.545 -14.425 -1.277 1.00 95.31 128 ARG A C 1
ATOM 981 O O . ARG A 1 128 ? -8.835 -14.860 -2.187 1.00 95.31 128 ARG A O 1
ATOM 988 N N . TYR A 1 129 ? -9.574 -13.134 -0.955 1.00 95.25 129 TYR A N 1
ATOM 989 C CA . TYR A 1 129 ? -8.785 -12.130 -1.671 1.00 95.25 129 TYR A CA 1
ATOM 990 C C . TYR A 1 129 ? -7.293 -12.237 -1.340 1.00 95.25 129 TYR A C 1
ATOM 992 O O . TYR A 1 129 ? -6.461 -12.192 -2.249 1.00 95.25 129 TYR A O 1
ATOM 1000 N N . VAL A 1 130 ? -6.952 -12.450 -0.066 1.00 93.94 130 VAL A N 1
ATOM 1001 C CA . VAL A 1 130 ? -5.562 -12.635 0.382 1.00 93.94 130 VAL A CA 1
ATOM 1002 C C . VAL A 1 130 ? -4.959 -13.900 -0.234 1.00 93.94 130 VAL A C 1
ATOM 1004 O O . VAL A 1 130 ? -3.910 -13.838 -0.878 1.00 93.94 130 VAL A O 1
ATOM 1007 N N . GLN A 1 131 ? -5.641 -15.042 -0.121 1.00 93.50 131 GLN A N 1
ATOM 1008 C CA . GLN A 1 131 ? -5.186 -16.302 -0.711 1.00 93.50 131 GLN A CA 1
ATOM 1009 C C . GLN A 1 131 ? -5.142 -16.228 -2.238 1.00 93.50 131 GLN A C 1
ATOM 1011 O O . GLN A 1 131 ? -4.220 -16.762 -2.854 1.00 93.50 131 GLN A O 1
ATOM 1016 N N . GLY A 1 132 ? -6.093 -15.531 -2.865 1.00 93.44 132 GLY A N 1
ATOM 1017 C CA . GLY A 1 132 ? -6.086 -15.274 -4.303 1.00 93.44 132 GLY A CA 1
ATOM 1018 C C . GLY A 1 132 ? -4.814 -14.559 -4.763 1.00 93.44 132 GLY A C 1
ATOM 1019 O O . GLY A 1 132 ? -4.197 -14.982 -5.743 1.00 93.44 132 GLY A O 1
ATOM 1020 N N . ALA A 1 133 ? -4.382 -13.531 -4.028 1.00 93.00 133 ALA A N 1
ATOM 1021 C CA . ALA A 1 133 ? -3.146 -12.809 -4.313 1.00 93.00 133 ALA A CA 1
ATOM 1022 C C . ALA A 1 133 ? -1.894 -13.671 -4.086 1.00 93.00 133 ALA A C 1
ATOM 1024 O O . ALA A 1 133 ? -1.016 -13.710 -4.946 1.00 93.00 133 ALA A O 1
ATOM 1025 N N . VAL A 1 134 ? -1.835 -14.434 -2.989 1.00 92.44 134 VAL A N 1
ATOM 1026 C CA . VAL A 1 134 ? -0.719 -15.361 -2.711 1.00 92.44 134 VAL A CA 1
ATOM 1027 C C . VAL A 1 134 ? -0.615 -16.443 -3.786 1.00 92.44 134 VAL A C 1
ATOM 1029 O O . VAL A 1 134 ? 0.470 -16.721 -4.294 1.00 92.44 134 VAL A O 1
ATOM 1032 N N . ASN A 1 135 ? -1.740 -17.025 -4.197 1.00 92.56 135 ASN A N 1
ATOM 1033 C CA . ASN A 1 135 ? -1.772 -18.035 -5.250 1.00 92.56 135 ASN A CA 1
ATOM 1034 C C . ASN A 1 135 ? -1.382 -17.463 -6.618 1.00 92.56 135 ASN A C 1
ATOM 1036 O O . ASN A 1 135 ? -0.777 -18.175 -7.418 1.00 92.56 135 ASN A O 1
ATOM 1040 N N . ALA A 1 136 ? -1.700 -16.196 -6.896 1.00 91.50 136 ALA A N 1
ATOM 1041 C CA . ALA A 1 136 ? -1.209 -15.507 -8.086 1.00 91.50 136 ALA A CA 1
ATOM 1042 C C . ALA A 1 136 ? 0.310 -15.308 -8.032 1.00 91.50 136 ALA A C 1
ATOM 1044 O O . ALA A 1 136 ? 1.002 -15.660 -8.984 1.00 91.50 136 ALA A O 1
ATOM 1045 N N . ALA A 1 137 ? 0.838 -14.854 -6.896 1.00 89.94 137 ALA A N 1
ATOM 1046 C CA . ALA A 1 137 ? 2.270 -14.654 -6.701 1.00 89.94 137 ALA A CA 1
ATOM 1047 C C . ALA A 1 137 ? 3.087 -15.957 -6.786 1.00 89.94 137 ALA A C 1
ATOM 1049 O O . ALA A 1 137 ? 4.202 -15.951 -7.297 1.00 89.94 137 ALA A O 1
ATOM 1050 N N . ARG A 1 138 ? 2.508 -17.106 -6.403 1.00 88.88 138 ARG A N 1
ATOM 1051 C CA . ARG A 1 138 ? 3.125 -18.432 -6.619 1.00 88.88 138 ARG A CA 1
ATOM 1052 C C . ARG A 1 138 ? 3.353 -18.772 -8.092 1.00 88.88 138 ARG A C 1
ATOM 1054 O O . ARG A 1 138 ? 4.245 -19.556 -8.392 1.00 88.88 138 ARG A O 1
ATOM 1061 N N . ARG A 1 139 ? 2.539 -18.228 -9.002 1.00 90.56 139 ARG A N 1
ATOM 1062 C CA . ARG A 1 139 ? 2.669 -18.472 -10.449 1.00 90.56 139 ARG A CA 1
ATOM 1063 C C . ARG A 1 139 ? 3.676 -17.538 -11.115 1.00 90.56 139 ARG A C 1
ATOM 1065 O O . ARG A 1 139 ? 4.200 -17.882 -12.167 1.00 90.56 139 ARG A O 1
ATOM 1072 N N . SER A 1 140 ? 3.938 -16.377 -10.522 1.00 85.75 140 SER A N 1
ATOM 1073 C CA . SER A 1 140 ? 4.825 -15.358 -11.084 1.00 85.75 140 SER A CA 1
ATOM 1074 C C . SER A 1 140 ? 5.554 -14.605 -9.974 1.00 85.75 140 SER A C 1
ATOM 1076 O O . SER A 1 140 ? 4.938 -13.820 -9.245 1.00 85.75 140 SER A O 1
ATOM 1078 N N . ALA A 1 141 ? 6.871 -14.800 -9.891 1.00 84.06 141 ALA A N 1
ATOM 1079 C CA . ALA A 1 141 ? 7.729 -14.149 -8.901 1.00 84.06 141 ALA A CA 1
ATOM 1080 C C . ALA A 1 141 ? 7.710 -12.612 -9.009 1.00 84.06 141 ALA A C 1
ATOM 1082 O O . ALA A 1 141 ? 7.840 -11.926 -7.997 1.00 84.06 141 ALA A O 1
ATOM 1083 N N . ASP A 1 142 ? 7.447 -12.065 -10.198 1.00 86.94 142 ASP A N 1
ATOM 1084 C CA . ASP A 1 142 ? 7.338 -10.619 -10.424 1.00 86.94 142 ASP A CA 1
ATOM 1085 C C . ASP A 1 142 ? 6.266 -9.969 -9.538 1.00 86.94 142 ASP A C 1
ATOM 1087 O O . ASP A 1 142 ? 6.454 -8.859 -9.043 1.00 86.94 142 ASP A O 1
ATOM 1091 N N . LEU A 1 143 ? 5.168 -10.682 -9.252 1.00 87.06 143 LEU A N 1
ATOM 1092 C CA . LEU A 1 143 ? 4.116 -10.194 -8.355 1.00 87.06 143 LEU A CA 1
ATOM 1093 C C . LEU A 1 143 ? 4.577 -10.112 -6.897 1.00 87.06 143 LEU A C 1
ATOM 1095 O O . LEU A 1 143 ? 4.103 -9.247 -6.162 1.00 87.06 143 LEU A O 1
ATOM 1099 N N . VAL A 1 144 ? 5.507 -10.977 -6.479 1.00 85.44 144 VAL A N 1
ATOM 1100 C CA . VAL A 1 144 ? 6.092 -10.923 -5.131 1.00 85.44 144 VAL A CA 1
ATOM 1101 C C . VAL A 1 144 ? 6.854 -9.615 -4.960 1.00 85.44 144 VAL A C 1
ATOM 1103 O O . VAL A 1 144 ? 6.688 -8.936 -3.944 1.00 85.44 144 VAL A O 1
ATOM 1106 N N . CYS A 1 145 ? 7.643 -9.242 -5.971 1.00 82.88 145 CYS A N 1
ATOM 1107 C CA . CYS A 1 145 ? 8.393 -7.994 -5.969 1.00 82.88 145 CYS A CA 1
ATOM 1108 C C . CYS A 1 145 ? 7.474 -6.780 -6.133 1.00 82.88 145 CYS A C 1
ATOM 1110 O O . CYS A 1 145 ? 7.644 -5.812 -5.405 1.00 82.88 145 CYS A O 1
ATOM 1112 N N . LEU A 1 146 ? 6.482 -6.831 -7.028 1.00 86.69 146 LEU A N 1
ATOM 1113 C CA . LEU A 1 146 ? 5.562 -5.718 -7.282 1.00 86.69 146 LEU A CA 1
ATOM 1114 C C . LEU A 1 146 ? 4.696 -5.392 -6.060 1.00 86.69 146 LEU A C 1
ATOM 1116 O O . LEU A 1 146 ? 4.597 -4.237 -5.664 1.00 86.69 146 LEU A O 1
ATOM 1120 N N . MET A 1 147 ? 4.074 -6.403 -5.447 1.00 87.81 147 MET A N 1
ATOM 1121 C CA . MET A 1 147 ? 3.164 -6.217 -4.311 1.00 87.81 147 MET A CA 1
ATOM 1122 C C . MET A 1 147 ? 3.868 -6.353 -2.955 1.00 87.81 147 MET A C 1
ATOM 1124 O O . MET A 1 147 ? 3.211 -6.499 -1.931 1.00 87.81 147 MET A O 1
ATOM 1128 N N . HIS A 1 148 ? 5.202 -6.327 -2.918 1.00 83.12 148 HIS A N 1
ATOM 1129 C CA . HIS A 1 148 ? 5.993 -6.408 -1.683 1.00 83.12 148 HIS A CA 1
ATOM 1130 C C . HIS A 1 148 ? 5.618 -7.610 -0.781 1.00 83.12 148 HIS A C 1
ATOM 1132 O O . HIS A 1 148 ? 5.638 -7.512 0.445 1.00 83.12 148 HIS A O 1
ATOM 1138 N N . MET A 1 149 ? 5.298 -8.774 -1.361 1.00 82.88 149 MET A N 1
ATOM 1139 C CA . MET A 1 149 ? 4.795 -9.956 -0.633 1.00 82.88 149 MET A CA 1
ATOM 1140 C C . MET A 1 149 ? 5.901 -10.786 0.040 1.00 82.88 149 MET A C 1
ATOM 1142 O O . MET A 1 149 ? 5.775 -11.999 0.201 1.00 82.88 149 MET A O 1
ATOM 1146 N N . GLN A 1 150 ? 6.996 -10.145 0.439 1.00 77.69 150 GLN A N 1
ATOM 1147 C CA . GLN A 1 150 ? 8.197 -10.821 0.940 1.00 77.69 150 GLN A CA 1
ATOM 1148 C C . GLN A 1 150 ? 7.941 -11.558 2.266 1.00 77.69 150 GLN A C 1
ATOM 1150 O O . GLN A 1 150 ? 8.574 -12.573 2.534 1.00 77.69 150 GLN A O 1
ATOM 1155 N N . SER A 1 151 ? 6.957 -11.106 3.055 1.00 73.88 151 SER A N 1
ATOM 1156 C CA . SER A 1 151 ? 6.498 -11.799 4.269 1.00 73.88 151 SER A CA 1
ATOM 1157 C C . SER A 1 151 ? 5.804 -13.135 3.983 1.00 73.88 151 SER A C 1
ATOM 1159 O O . SER A 1 151 ? 5.898 -14.056 4.785 1.00 73.88 151 SER A O 1
ATOM 1161 N N . TYR A 1 152 ? 5.151 -13.283 2.824 1.00 78.44 152 TYR A N 1
ATOM 1162 C CA . TYR A 1 152 ? 4.495 -14.535 2.423 1.00 78.44 152 TYR A CA 1
ATOM 1163 C C . TYR A 1 152 ? 5.455 -15.540 1.778 1.00 78.44 152 TYR A C 1
ATOM 1165 O O . TYR A 1 152 ? 5.160 -16.735 1.739 1.00 78.44 152 TYR A O 1
ATOM 1173 N N . PHE A 1 153 ? 6.587 -15.059 1.259 1.00 77.62 153 PHE A N 1
ATOM 1174 C CA . PHE A 1 153 ? 7.613 -15.862 0.596 1.00 77.62 153 PHE A CA 1
ATOM 1175 C C . PHE A 1 153 ? 8.994 -15.537 1.173 1.00 77.62 153 PHE A C 1
ATOM 1177 O O . PHE A 1 153 ? 9.838 -14.985 0.461 1.00 77.62 153 PHE A O 1
ATOM 1184 N N . PRO A 1 154 ? 9.240 -15.832 2.461 1.00 67.12 154 PRO A N 1
ATOM 1185 C CA . PRO A 1 154 ? 10.542 -15.575 3.046 1.00 67.12 154 PRO A CA 1
ATOM 1186 C C . PRO A 1 154 ? 11.603 -16.422 2.328 1.00 67.12 154 PRO A C 1
ATOM 1188 O O . PRO A 1 154 ? 11.492 -17.647 2.255 1.00 67.12 154 PRO A O 1
ATOM 1191 N N . SER A 1 155 ? 12.646 -15.774 1.799 1.00 62.47 155 SER A N 1
ATOM 1192 C CA . SER A 1 155 ? 13.902 -16.468 1.499 1.00 62.47 155 SER A CA 1
ATOM 1193 C C . SER A 1 155 ? 14.549 -16.934 2.812 1.00 62.47 155 SER A C 1
ATOM 1195 O O . SER A 1 155 ? 14.184 -16.460 3.891 1.00 62.47 155 SER A O 1
ATOM 1197 N N . MET A 1 156 ? 15.535 -17.833 2.746 1.00 53.81 156 MET A N 1
ATOM 1198 C CA . MET A 1 156 ? 16.256 -18.305 3.941 1.00 53.81 156 MET A CA 1
ATOM 1199 C C . MET A 1 156 ? 16.834 -17.139 4.776 1.00 53.81 156 MET A C 1
ATOM 1201 O O . MET A 1 156 ? 16.794 -17.182 5.999 1.00 53.81 156 MET A O 1
ATOM 1205 N N . GLU A 1 157 ? 17.267 -16.055 4.121 1.00 53.56 157 GLU A N 1
ATOM 1206 C CA . GLU A 1 157 ? 17.759 -14.826 4.769 1.00 53.56 157 GLU A CA 1
ATOM 1207 C C . GLU A 1 157 ? 16.641 -13.954 5.367 1.00 53.56 157 GLU A C 1
ATOM 1209 O O . GLU A 1 157 ? 16.852 -13.250 6.356 1.00 53.56 157 GLU A O 1
ATOM 1214 N N . ALA A 1 158 ? 15.447 -13.969 4.767 1.00 53.09 158 ALA A N 1
ATOM 1215 C CA . ALA A 1 158 ? 14.288 -13.248 5.282 1.00 53.09 158 ALA A CA 1
ATOM 1216 C C . ALA A 1 158 ? 13.699 -13.945 6.513 1.00 53.09 158 ALA A C 1
ATOM 1218 O O . ALA A 1 158 ? 13.234 -13.258 7.415 1.00 53.09 158 ALA A O 1
ATOM 1219 N N . LEU A 1 159 ? 13.762 -15.280 6.583 1.00 54.12 159 LEU A N 1
ATOM 1220 C CA . LEU A 1 159 ? 13.294 -16.059 7.732 1.00 54.12 159 LEU A CA 1
ATOM 1221 C C . LEU A 1 159 ? 14.100 -15.742 9.005 1.00 54.12 159 LEU A C 1
ATOM 1223 O O . LEU A 1 159 ? 13.505 -15.561 10.066 1.00 54.12 159 LEU A O 1
ATOM 1227 N N . ASP A 1 160 ? 15.419 -15.554 8.872 1.00 54.50 160 ASP A N 1
ATOM 1228 C CA . ASP A 1 160 ? 16.313 -15.122 9.962 1.00 54.50 160 ASP A CA 1
ATOM 1229 C C . ASP A 1 160 ? 15.971 -13.719 10.506 1.00 54.50 160 ASP A C 1
ATOM 1231 O O . ASP A 1 160 ? 16.274 -13.399 11.655 1.00 54.50 160 ASP A O 1
ATOM 1235 N N . ARG A 1 161 ? 15.302 -12.873 9.707 1.00 52.75 161 ARG A N 1
ATOM 1236 C CA . ARG A 1 161 ? 14.877 -11.508 10.085 1.00 52.75 161 ARG A CA 1
ATOM 1237 C C . ARG A 1 161 ? 13.361 -11.358 10.292 1.00 52.75 161 ARG A C 1
ATOM 1239 O O . ARG A 1 161 ? 12.905 -10.284 10.679 1.00 52.75 161 ARG A O 1
ATOM 1246 N N . ALA A 1 162 ? 12.561 -12.392 10.022 1.00 52.56 162 ALA A N 1
ATOM 1247 C CA . ALA A 1 162 ? 11.104 -12.281 9.885 1.00 52.56 162 ALA A CA 1
ATOM 1248 C C . ALA A 1 162 ? 10.375 -12.024 11.212 1.00 52.56 162 ALA A C 1
ATOM 1250 O O . ALA A 1 162 ? 9.372 -11.309 11.228 1.00 52.56 162 ALA A O 1
ATOM 1251 N N . SER A 1 163 ? 10.890 -12.554 12.328 1.00 50.62 163 SER A N 1
ATOM 1252 C CA . SER A 1 163 ? 10.232 -12.450 13.641 1.00 50.62 163 SER A CA 1
ATOM 1253 C C . SER A 1 163 ? 10.130 -11.008 14.158 1.00 50.62 163 SER A C 1
ATOM 1255 O O . SER A 1 163 ? 9.199 -10.676 14.891 1.00 50.62 163 SER A O 1
ATOM 1257 N N . SER A 1 164 ? 11.039 -10.126 13.738 1.00 51.19 164 SER A N 1
ATOM 1258 C CA . SER A 1 164 ? 11.035 -8.690 14.045 1.00 51.19 164 SER A CA 1
ATOM 1259 C C . SER A 1 164 ? 10.400 -7.834 12.939 1.00 51.19 164 SER A C 1
ATOM 1261 O O . SER A 1 164 ? 9.885 -6.750 13.229 1.00 51.19 164 SER A O 1
ATOM 1263 N N . PHE A 1 165 ? 10.367 -8.321 11.694 1.00 51.91 165 PHE A N 1
ATOM 1264 C CA . PHE A 1 165 ? 9.917 -7.553 10.530 1.00 51.91 165 PHE A CA 1
ATOM 1265 C C . PHE A 1 165 ? 8.393 -7.446 10.412 1.00 51.91 165 PHE A C 1
ATOM 1267 O O . PHE A 1 165 ? 7.896 -6.344 10.193 1.00 51.91 165 PHE A O 1
ATOM 1274 N N . GLU A 1 166 ? 7.643 -8.544 10.592 1.00 52.69 166 GLU A N 1
ATOM 1275 C CA . GLU A 1 166 ? 6.170 -8.526 10.460 1.00 52.69 166 GLU A CA 1
ATOM 1276 C C . GLU A 1 166 ? 5.514 -7.635 11.498 1.00 52.69 166 GLU A C 1
ATOM 1278 O O . GLU A 1 166 ? 4.570 -6.915 11.178 1.00 52.69 166 GLU A O 1
ATOM 1283 N N . ARG A 1 167 ? 6.102 -7.603 12.705 1.00 50.88 167 ARG A N 1
ATOM 1284 C CA . ARG A 1 167 ? 5.892 -6.465 13.569 1.00 50.88 167 ARG A CA 1
ATOM 1285 C C . ARG A 1 167 ? 6.461 -5.223 12.860 1.00 50.88 167 ARG A C 1
ATOM 1287 O O . ARG A 1 167 ? 5.722 -4.552 12.178 1.00 50.88 167 ARG A O 1
ATOM 1294 N N . GLN A 1 168 ? 7.698 -4.780 12.924 1.00 52.34 168 GLN A N 1
ATOM 1295 C CA . GLN A 1 168 ? 8.025 -3.367 12.573 1.00 52.34 168 GLN A CA 1
ATOM 1296 C C . GLN A 1 168 ? 7.500 -2.741 11.232 1.00 52.34 168 GLN A C 1
ATOM 1298 O O . GLN A 1 168 ? 7.404 -1.515 11.155 1.00 52.34 168 GLN A O 1
ATOM 1303 N N . TYR A 1 169 ? 7.105 -3.524 10.219 1.00 55.38 169 TYR A N 1
ATOM 1304 C CA . TYR A 1 169 ? 6.601 -3.103 8.907 1.00 55.38 169 TYR A CA 1
ATOM 1305 C C . TYR A 1 169 ? 5.420 -2.117 8.884 1.00 55.38 169 TYR A C 1
ATOM 1307 O O . TYR A 1 169 ? 5.468 -1.147 8.125 1.00 55.38 169 TYR A O 1
ATOM 1315 N N . HIS A 1 170 ? 4.370 -2.316 9.689 1.00 57.56 170 HIS A N 1
ATOM 1316 C CA . HIS A 1 170 ? 3.161 -1.479 9.584 1.00 57.56 170 HIS A CA 1
ATOM 1317 C C . HIS A 1 170 ? 3.271 -0.128 10.298 1.00 57.56 170 HIS A C 1
ATOM 1319 O O . HIS A 1 170 ? 2.392 0.717 10.142 1.00 57.56 170 HIS A O 1
ATOM 1325 N N . GLY A 1 171 ? 4.331 0.097 11.084 1.00 54.75 171 GLY A N 1
ATOM 1326 C CA . GLY A 1 171 ? 4.510 1.330 11.858 1.00 54.75 171 GLY A CA 1
ATOM 1327 C C . GLY A 1 171 ? 3.496 1.524 12.997 1.00 54.75 171 GLY A C 1
ATOM 1328 O O . GLY A 1 171 ? 3.515 2.574 13.639 1.00 54.75 171 GLY A O 1
ATOM 1329 N N . ILE A 1 172 ? 2.634 0.527 13.257 1.00 56.50 172 ILE A N 1
ATOM 1330 C CA . ILE A 1 172 ? 1.538 0.587 14.239 1.00 56.50 172 ILE A CA 1
ATOM 1331 C C . ILE A 1 172 ? 2.030 0.306 15.667 1.00 56.50 172 ILE A C 1
ATOM 1333 O O . ILE A 1 172 ? 1.667 1.040 16.583 1.00 56.50 172 ILE A O 1
ATOM 1337 N N . TYR A 1 173 ? 2.886 -0.698 15.889 1.00 51.38 173 TYR A N 1
ATOM 1338 C CA . TYR A 1 173 ? 3.550 -0.904 17.187 1.00 51.38 173 TYR A CA 1
ATOM 1339 C C . TYR A 1 173 ? 5.004 -0.432 1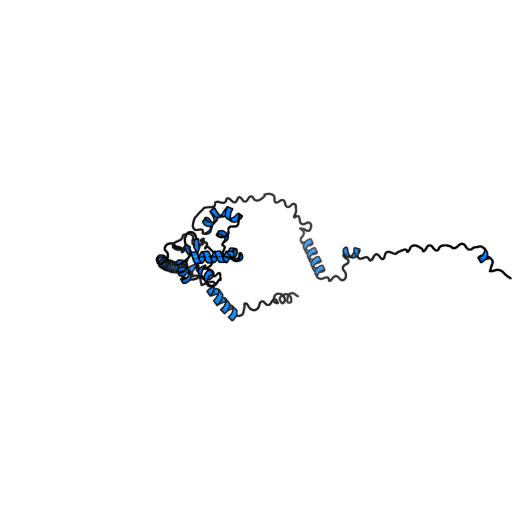7.141 1.00 51.38 173 TYR A C 1
ATOM 1341 O O . TYR A 1 173 ? 5.745 -0.578 16.168 1.00 51.38 173 TYR A O 1
ATOM 1349 N N . LYS A 1 174 ? 5.425 0.145 18.260 1.00 43.69 174 LYS A N 1
ATOM 1350 C CA . LYS A 1 174 ? 6.805 0.526 18.533 1.00 43.69 174 LYS A CA 1
ATOM 1351 C C . LYS A 1 174 ? 7.561 -0.730 18.980 1.00 43.69 174 LYS A C 1
ATOM 1353 O O . LYS A 1 174 ? 7.285 -1.247 20.055 1.00 43.69 174 LYS A O 1
ATOM 1358 N N . LEU A 1 175 ? 8.573 -1.155 18.231 1.00 42.72 175 LEU A N 1
ATOM 1359 C CA . LEU A 1 175 ? 9.806 -1.606 18.873 1.00 42.72 175 LEU A CA 1
ATOM 1360 C C . LEU A 1 175 ? 10.844 -0.553 18.508 1.00 42.72 175 LEU A C 1
ATOM 1362 O O . LEU A 1 175 ? 11.172 -0.383 17.333 1.00 42.72 175 LEU A O 1
ATOM 1366 N N . ALA A 1 176 ? 11.252 0.246 19.492 1.00 45.66 176 ALA A N 1
ATOM 1367 C CA . ALA A 1 176 ? 12.308 1.225 19.306 1.00 45.66 176 ALA A CA 1
ATOM 1368 C C . ALA A 1 176 ? 13.603 0.457 19.022 1.00 45.66 176 ALA A C 1
ATOM 1370 O O . ALA A 1 176 ? 14.296 0.036 19.939 1.00 45.66 176 ALA A O 1
ATOM 1371 N N . MET A 1 177 ? 13.898 0.221 17.746 1.00 53.50 177 MET A N 1
ATOM 1372 C CA . MET A 1 177 ? 15.198 -0.275 17.329 1.00 53.50 177 MET A CA 1
ATOM 1373 C C . MET A 1 177 ? 16.163 0.901 17.441 1.00 53.50 177 MET A C 1
ATOM 1375 O O . MET A 1 177 ? 16.279 1.721 16.533 1.00 53.50 177 MET A O 1
ATOM 1379 N N . GLN A 1 178 ? 16.777 1.040 18.613 1.00 48.81 178 GLN A N 1
ATOM 1380 C CA . GLN A 1 178 ? 17.931 1.908 18.785 1.00 48.81 178 GLN A CA 1
ATOM 1381 C C . GLN A 1 178 ? 19.107 1.199 18.115 1.00 48.81 178 GLN A C 1
ATOM 1383 O O . GLN A 1 178 ? 19.627 0.219 18.638 1.00 48.81 178 GLN A O 1
ATOM 1388 N N . ALA A 1 179 ? 19.467 1.649 16.917 1.00 58.16 179 ALA A N 1
ATOM 1389 C CA . ALA A 1 179 ? 20.719 1.276 16.282 1.00 58.16 179 ALA A CA 1
ATOM 1390 C C . ALA A 1 179 ? 21.702 2.424 16.519 1.00 58.16 179 ALA A C 1
ATOM 1392 O O . ALA A 1 179 ? 21.494 3.528 16.015 1.00 58.16 179 ALA A O 1
ATOM 1393 N N . GLU A 1 180 ? 22.745 2.181 17.309 1.00 49.78 180 GLU A N 1
ATOM 1394 C CA . GLU A 1 180 ? 23.865 3.112 17.382 1.00 49.78 180 GLU A CA 1
ATOM 1395 C C . GLU A 1 180 ? 24.710 2.947 16.119 1.00 49.78 180 GLU A C 1
ATOM 1397 O O . GLU A 1 180 ? 25.315 1.903 15.884 1.00 49.78 180 GLU A O 1
ATOM 1402 N N . VAL A 1 181 ? 24.710 3.973 15.270 1.00 59.12 181 VAL A N 1
ATOM 1403 C CA . VAL A 1 181 ? 25.583 4.042 14.098 1.00 59.12 181 VAL A CA 1
ATOM 1404 C C . VAL A 1 181 ? 26.766 4.926 14.468 1.00 59.12 181 VAL A C 1
ATOM 1406 O O . VAL A 1 181 ? 26.680 6.152 14.427 1.00 59.12 181 VAL A O 1
ATOM 1409 N N . GLY A 1 182 ? 27.872 4.296 14.860 1.00 64.56 182 GLY A N 1
ATOM 1410 C CA . GLY A 1 182 ? 29.155 4.973 15.008 1.00 64.56 182 GLY A CA 1
ATOM 1411 C C . GLY A 1 182 ? 29.766 5.214 13.632 1.00 64.56 182 GLY A C 1
ATOM 1412 O O . GLY A 1 182 ? 30.162 4.268 12.958 1.00 64.56 182 GLY A O 1
ATOM 1413 N N . CYS A 1 183 ? 29.836 6.469 13.195 1.00 68.12 183 CYS A N 1
ATOM 1414 C CA . CYS A 1 183 ? 30.631 6.844 12.029 1.00 68.12 183 CYS A CA 1
ATOM 1415 C C . CYS A 1 183 ? 32.011 7.283 12.522 1.00 68.12 183 CYS A C 1
ATOM 1417 O O . CYS A 1 183 ? 32.161 8.383 13.052 1.00 68.12 183 CYS A O 1
ATOM 1419 N N . GLN A 1 184 ? 33.009 6.411 12.384 1.00 73.88 184 GLN A N 1
ATOM 1420 C CA . GLN A 1 184 ? 34.407 6.792 12.543 1.00 73.88 184 GLN A CA 1
ATOM 1421 C C . GLN A 1 184 ? 34.929 7.202 11.168 1.00 73.88 184 GLN A C 1
ATOM 1423 O O . GLN A 1 184 ? 34.963 6.394 10.244 1.00 73.88 184 GLN A O 1
ATOM 1428 N N . VAL A 1 185 ? 35.288 8.474 11.018 1.00 68.69 185 VAL A N 1
ATOM 1429 C CA . VAL A 1 185 ? 35.953 8.955 9.806 1.00 68.69 185 VAL A CA 1
ATOM 1430 C C . VAL A 1 185 ? 37.424 8.579 9.931 1.00 68.69 185 VAL A C 1
ATOM 1432 O O . VAL A 1 185 ? 38.077 9.005 10.885 1.00 68.69 185 VAL A O 1
ATOM 1435 N N . ASP A 1 186 ? 37.939 7.778 8.998 1.00 69.38 186 ASP A N 1
ATOM 1436 C CA . ASP A 1 186 ? 39.371 7.489 8.926 1.00 69.38 186 ASP A CA 1
ATOM 1437 C C . ASP A 1 186 ? 40.147 8.808 8.822 1.00 69.38 186 ASP A C 1
ATOM 1439 O O . ASP A 1 186 ? 39.984 9.585 7.880 1.00 69.38 186 ASP A O 1
ATOM 1443 N N . THR A 1 187 ? 40.998 9.079 9.812 1.00 69.62 187 THR A N 1
ATOM 1444 C CA . THR A 1 187 ? 41.799 10.310 9.904 1.00 69.62 187 THR A CA 1
ATOM 1445 C C . THR A 1 187 ? 42.930 10.367 8.877 1.00 69.62 187 THR A C 1
ATOM 1447 O O . THR A 1 187 ? 43.543 11.419 8.700 1.00 69.62 187 THR A O 1
ATOM 1450 N N . HIS A 1 188 ? 43.195 9.265 8.171 1.00 68.00 188 HIS A N 1
ATOM 1451 C CA . HIS A 1 188 ? 44.225 9.172 7.147 1.00 68.00 188 HIS A CA 1
ATOM 1452 C C . HIS A 1 188 ? 43.720 8.336 5.966 1.00 68.00 188 HIS A C 1
ATOM 1454 O O . HIS A 1 188 ? 43.950 7.132 5.890 1.00 68.00 188 HIS A O 1
ATOM 1460 N N . ILE A 1 189 ? 43.021 8.981 5.029 1.00 67.25 189 ILE A N 1
ATOM 1461 C CA . ILE A 1 189 ? 42.705 8.381 3.729 1.00 67.25 189 ILE A CA 1
ATOM 1462 C C . ILE A 1 189 ? 44.045 8.114 3.037 1.00 67.25 189 ILE A C 1
ATOM 1464 O O . ILE A 1 189 ? 44.676 9.038 2.515 1.00 67.25 189 ILE A O 1
ATOM 1468 N N . GLU A 1 190 ? 44.512 6.866 3.054 1.00 63.44 190 GLU A N 1
ATOM 1469 C CA . GLU A 1 190 ? 45.714 6.458 2.333 1.00 63.44 190 GLU A CA 1
ATOM 1470 C C . GLU A 1 190 ? 45.489 6.648 0.827 1.00 63.44 190 GLU A C 1
ATOM 1472 O O . GLU A 1 190 ? 45.030 5.769 0.101 1.00 63.44 190 GLU A O 1
ATOM 1477 N N . THR A 1 191 ? 45.828 7.835 0.330 1.00 58.81 191 THR A N 1
ATOM 1478 C CA . THR A 1 191 ? 45.740 8.199 -1.089 1.00 58.81 191 THR A CA 1
ATOM 1479 C C . THR A 1 191 ? 46.964 7.649 -1.829 1.00 58.81 191 THR A C 1
ATOM 1481 O O . THR A 1 191 ? 47.646 8.355 -2.562 1.00 58.81 191 THR A O 1
ATOM 1484 N N . ALA A 1 192 ? 47.321 6.384 -1.602 1.00 57.81 192 ALA A N 1
ATOM 1485 C CA . ALA A 1 192 ? 48.547 5.811 -2.157 1.00 57.81 192 ALA A CA 1
ATOM 1486 C C . ALA A 1 192 ? 48.392 5.350 -3.621 1.00 57.81 192 ALA A C 1
ATOM 1488 O O . ALA A 1 192 ? 49.392 5.155 -4.309 1.00 57.81 192 ALA A O 1
ATOM 1489 N N . SER A 1 193 ? 47.161 5.211 -4.135 1.00 58.34 193 SER A N 1
ATOM 1490 C CA . SER A 1 193 ? 46.914 4.639 -5.475 1.00 58.34 193 SER A CA 1
ATOM 1491 C C . SER A 1 193 ? 46.339 5.604 -6.522 1.00 58.34 193 SER A C 1
ATOM 1493 O O . SER A 1 193 ? 46.278 5.255 -7.696 1.00 58.34 193 SER A O 1
ATOM 1495 N N . ALA A 1 194 ? 45.948 6.823 -6.139 1.00 61.94 194 ALA A N 1
ATOM 1496 C CA . ALA A 1 194 ? 45.218 7.748 -7.018 1.00 61.94 194 ALA A CA 1
ATOM 1497 C C . ALA A 1 194 ? 45.954 9.074 -7.285 1.00 61.94 194 ALA A C 1
ATOM 1499 O O . ALA A 1 194 ? 45.323 10.092 -7.563 1.00 61.94 194 ALA A O 1
ATOM 1500 N N . TRP A 1 195 ? 47.286 9.090 -7.199 1.00 65.81 195 TRP A N 1
ATOM 1501 C CA . TRP A 1 195 ? 48.051 10.252 -7.642 1.00 65.81 195 TRP A CA 1
ATOM 1502 C C . TRP A 1 195 ? 48.065 10.280 -9.176 1.00 65.81 195 TRP A C 1
ATOM 1504 O O . TRP A 1 195 ? 48.637 9.413 -9.842 1.00 65.81 195 TRP A O 1
ATOM 1514 N N . ASP A 1 196 ? 47.376 11.258 -9.757 1.00 73.75 196 ASP A N 1
ATOM 1515 C CA . ASP A 1 196 ? 47.341 11.425 -11.203 1.00 73.75 196 ASP A CA 1
ATOM 1516 C C . ASP A 1 196 ? 48.716 11.898 -11.699 1.00 73.75 196 ASP A C 1
ATOM 1518 O O . ASP A 1 196 ? 49.110 13.051 -11.531 1.00 73.75 196 ASP A O 1
ATOM 1522 N N . LYS A 1 197 ? 49.451 10.984 -12.340 1.00 78.50 197 LYS A N 1
ATOM 1523 C CA . LYS A 1 197 ? 50.742 11.247 -12.999 1.00 78.50 197 LYS A CA 1
ATOM 1524 C C . LYS A 1 197 ? 50.668 12.361 -14.043 1.00 78.50 197 LYS A C 1
ATOM 1526 O O . LYS A 1 197 ? 51.696 12.940 -14.385 1.00 78.50 197 LYS A O 1
ATOM 1531 N N . SER A 1 198 ? 49.482 12.613 -14.592 1.00 74.19 198 SER A N 1
ATOM 1532 C CA . SER A 1 198 ? 49.241 13.621 -15.620 1.00 74.19 198 SER A CA 1
ATOM 1533 C C . SER A 1 198 ? 48.786 14.972 -15.061 1.00 74.19 198 SER A C 1
ATOM 1535 O O . SER A 1 198 ? 48.661 15.930 -15.834 1.00 74.19 198 SER A O 1
ATOM 1537 N N . TYR A 1 199 ? 48.610 15.071 -13.737 1.00 83.81 199 TYR A N 1
ATOM 1538 C CA . TYR A 1 199 ? 48.201 16.293 -13.061 1.00 83.81 199 TYR A CA 1
ATOM 1539 C C . TYR A 1 199 ? 49.263 17.386 -13.189 1.00 83.81 199 TYR A C 1
ATOM 1541 O O . TYR A 1 199 ? 50.438 17.196 -12.872 1.00 83.81 199 TYR A O 1
ATOM 1549 N N . GLU A 1 200 ? 48.830 18.567 -13.618 1.00 84.75 200 GLU A N 1
ATOM 1550 C CA . GLU A 1 200 ? 49.652 19.770 -13.635 1.00 84.75 200 GLU A CA 1
ATOM 1551 C C . GLU A 1 200 ? 48.944 20.885 -12.878 1.00 84.75 200 GLU A C 1
ATOM 1553 O O . GLU A 1 200 ? 47.831 21.267 -13.221 1.00 84.75 200 GLU A O 1
ATOM 1558 N N . TRP A 1 201 ? 49.625 21.459 -11.886 1.00 85.06 201 TRP A N 1
ATOM 1559 C CA . TRP A 1 201 ? 49.119 22.604 -11.123 1.00 85.06 201 TRP A CA 1
ATOM 1560 C C . TRP A 1 201 ? 49.098 23.911 -11.940 1.00 85.06 201 TRP A C 1
ATOM 1562 O O . TRP A 1 201 ? 48.347 24.836 -11.648 1.00 85.06 201 TRP A O 1
ATOM 1572 N N . ASN A 1 202 ? 49.937 24.023 -12.974 1.00 92.50 202 ASN A N 1
ATOM 1573 C CA . ASN A 1 202 ? 50.079 25.259 -13.739 1.00 92.50 202 ASN A CA 1
ATOM 1574 C C . ASN A 1 202 ? 48.983 25.397 -14.810 1.00 92.50 202 ASN A C 1
ATOM 1576 O O . ASN A 1 202 ? 49.017 24.735 -15.852 1.00 92.50 202 ASN A O 1
ATOM 1580 N N . GLU A 1 203 ? 48.069 26.343 -14.597 1.00 85.69 203 GLU A N 1
ATOM 1581 C CA . GLU A 1 203 ? 46.960 26.643 -15.510 1.00 85.69 203 GLU A CA 1
ATOM 1582 C C . GLU A 1 203 ? 47.402 26.997 -16.939 1.00 85.69 203 GLU A C 1
ATOM 1584 O O . GLU A 1 203 ? 46.712 26.678 -17.911 1.00 85.69 203 GLU A O 1
ATOM 1589 N N . TRP A 1 204 ? 48.567 27.626 -17.110 1.00 91.50 204 TRP A N 1
ATOM 1590 C CA . TRP A 1 204 ? 49.085 27.971 -18.435 1.00 91.50 204 TRP A CA 1
ATOM 1591 C C . TRP A 1 204 ? 49.542 26.743 -19.219 1.00 91.50 204 TRP A C 1
ATOM 1593 O O . TRP A 1 204 ? 49.411 26.711 -20.446 1.00 91.50 204 TRP A O 1
ATOM 1603 N N . ASN A 1 205 ? 50.041 25.710 -18.538 1.00 93.44 205 ASN A N 1
ATOM 1604 C CA . ASN A 1 205 ? 50.363 24.439 -19.187 1.00 93.44 205 ASN A CA 1
ATOM 1605 C C . ASN A 1 205 ? 49.086 23.700 -19.597 1.00 93.44 205 ASN A C 1
ATOM 1607 O O . ASN A 1 205 ? 48.990 23.250 -20.742 1.00 93.44 205 ASN A O 1
ATOM 1611 N N . LEU A 1 206 ? 48.068 23.693 -18.729 1.00 90.81 206 LEU A N 1
ATOM 1612 C CA . LEU A 1 206 ? 46.750 23.127 -19.029 1.00 90.81 206 LEU A CA 1
ATOM 1613 C C . LEU A 1 206 ? 46.095 23.812 -20.237 1.00 90.81 206 LEU A C 1
ATOM 1615 O O . LEU A 1 206 ? 45.639 23.130 -21.157 1.00 90.81 206 LEU A O 1
ATOM 1619 N N . ARG A 1 207 ? 46.123 25.152 -20.308 1.00 89.94 207 ARG A N 1
ATOM 1620 C CA . ARG A 1 207 ? 45.612 25.904 -21.470 1.00 89.94 207 ARG A CA 1
ATOM 1621 C C . ARG A 1 207 ? 46.349 25.548 -22.760 1.00 89.94 207 ARG A C 1
ATOM 1623 O O . ARG A 1 207 ? 45.708 25.317 -23.784 1.00 89.94 207 ARG A O 1
ATOM 1630 N N . ARG A 1 208 ? 47.684 25.453 -22.729 1.00 94.31 208 ARG A N 1
ATOM 1631 C CA . ARG A 1 208 ? 48.478 25.048 -23.905 1.00 94.31 208 ARG A CA 1
ATOM 1632 C C . ARG A 1 208 ? 48.147 23.626 -24.361 1.00 94.31 208 ARG A C 1
ATOM 1634 O O . ARG A 1 208 ? 47.965 23.415 -25.559 1.00 94.31 208 ARG A O 1
ATOM 1641 N N . ARG A 1 209 ? 48.005 22.673 -23.434 1.00 90.56 209 ARG A N 1
ATOM 1642 C CA . ARG A 1 209 ? 47.603 21.287 -23.739 1.00 90.56 209 ARG A CA 1
ATOM 1643 C C . ARG A 1 209 ? 46.197 21.209 -24.329 1.00 90.56 209 ARG A C 1
ATOM 1645 O O . ARG A 1 209 ? 45.993 20.529 -25.333 1.00 90.56 209 ARG A O 1
ATOM 1652 N N . ALA A 1 210 ? 45.243 21.951 -23.770 1.00 90.44 210 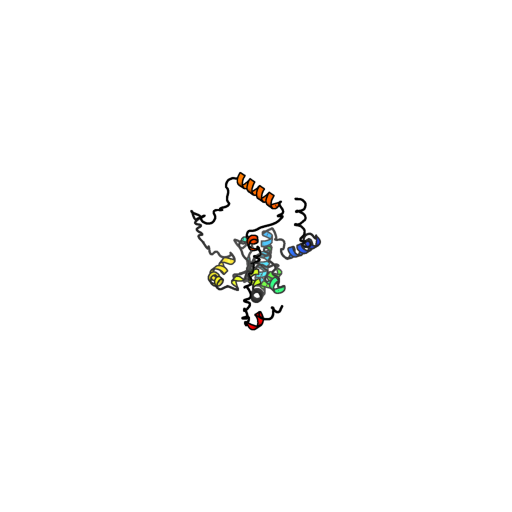ALA A N 1
ATOM 1653 C CA . ALA A 1 210 ? 43.881 22.019 -24.294 1.00 90.44 210 ALA A CA 1
ATOM 1654 C C . ALA A 1 210 ? 43.848 22.576 -25.730 1.00 90.44 210 ALA A C 1
ATOM 1656 O O . ALA A 1 210 ? 43.186 22.007 -26.599 1.00 90.44 210 ALA A O 1
ATOM 1657 N N . LEU A 1 211 ? 44.623 23.632 -26.009 1.00 93.19 211 LEU A N 1
ATOM 1658 C CA . LEU A 1 211 ? 44.766 24.186 -27.360 1.00 93.19 211 LEU A CA 1
ATOM 1659 C C . LEU A 1 211 ? 45.417 23.192 -28.332 1.00 93.19 211 LEU A C 1
ATOM 1661 O O . LEU A 1 211 ? 44.978 23.081 -29.477 1.00 93.19 211 LEU A O 1
ATOM 1665 N N . GLN A 1 212 ? 46.426 22.435 -27.891 1.00 91.62 212 GLN A N 1
ATOM 1666 C CA . GLN A 1 212 ? 47.039 21.374 -28.696 1.00 91.62 212 GLN A CA 1
ATOM 1667 C C . GLN A 1 212 ? 46.032 20.270 -29.042 1.00 91.62 212 GLN A C 1
ATOM 1669 O O . GLN A 1 212 ? 45.933 19.895 -30.209 1.00 91.62 212 GLN A O 1
ATOM 1674 N N . LEU A 1 213 ? 45.245 19.794 -28.073 1.00 88.19 213 LEU A N 1
ATOM 1675 C CA . LEU A 1 213 ? 44.197 18.791 -28.296 1.00 88.19 213 LEU A CA 1
ATOM 1676 C C . LEU A 1 213 ? 43.104 19.294 -29.238 1.00 88.19 213 LEU A C 1
ATOM 1678 O O . LEU A 1 213 ? 42.674 18.557 -30.124 1.00 88.19 213 LEU A O 1
ATOM 1682 N N . LEU A 1 214 ? 42.678 20.550 -29.091 1.00 88.56 214 LEU A N 1
ATOM 1683 C CA . LEU A 1 214 ? 41.709 21.161 -29.997 1.00 88.56 214 LEU A CA 1
ATOM 1684 C C . LEU A 1 214 ? 42.253 21.202 -31.431 1.00 88.56 214 LEU A C 1
ATOM 1686 O O . LEU A 1 214 ? 41.560 20.810 -32.369 1.00 88.56 214 LEU A O 1
ATOM 1690 N N . ASN A 1 215 ? 43.518 21.597 -31.587 1.00 90.88 215 ASN A N 1
ATOM 1691 C CA . ASN A 1 215 ? 44.187 21.632 -32.881 1.00 90.88 215 ASN A CA 1
ATOM 1692 C C . ASN A 1 215 ? 44.303 20.220 -33.485 1.00 90.88 215 ASN A C 1
ATOM 1694 O O . ASN A 1 215 ? 44.021 20.020 -34.664 1.00 90.88 215 ASN A O 1
ATOM 1698 N N . LEU A 1 216 ? 44.631 19.210 -32.673 1.00 84.94 216 LEU A N 1
ATOM 1699 C CA . LEU A 1 216 ? 44.638 17.807 -33.094 1.00 84.94 216 LEU A CA 1
ATOM 1700 C C . LEU A 1 216 ? 43.245 17.322 -33.519 1.00 84.94 216 LEU A C 1
ATOM 1702 O O . LEU A 1 216 ? 43.140 16.679 -34.556 1.00 84.94 216 LEU A O 1
ATOM 1706 N N . LYS A 1 217 ? 42.174 17.686 -32.799 1.00 81.69 217 LYS A N 1
ATOM 1707 C CA . LYS A 1 217 ? 40.787 17.353 -33.180 1.00 81.69 217 LYS A CA 1
ATOM 1708 C C . LYS A 1 217 ? 40.388 17.948 -34.530 1.00 81.69 217 LYS A C 1
ATOM 1710 O O . LYS A 1 217 ? 39.622 17.330 -35.263 1.00 81.69 217 LYS A O 1
ATOM 1715 N N . THR A 1 218 ? 40.886 19.139 -34.861 1.00 78.38 218 THR A N 1
ATOM 1716 C CA . THR A 1 218 ? 40.614 19.789 -36.154 1.00 78.38 218 THR A CA 1
ATOM 1717 C C . THR A 1 218 ? 41.485 19.269 -37.297 1.00 78.38 218 THR A C 1
ATOM 1719 O O . THR A 1 218 ? 41.156 19.477 -38.466 1.00 78.38 218 THR A O 1
ATOM 1722 N N . LYS A 1 219 ? 42.591 18.584 -36.993 1.00 79.88 219 LYS A N 1
ATOM 1723 C CA . LYS A 1 219 ? 43.478 18.003 -38.001 1.00 79.88 219 LYS A CA 1
ATOM 1724 C C . LYS A 1 219 ? 42.962 16.629 -38.417 1.00 79.88 219 LYS A C 1
ATOM 1726 O O . LYS A 1 219 ? 42.767 15.739 -37.598 1.00 79.88 219 LYS A O 1
ATOM 1731 N N . ARG A 1 220 ? 42.792 16.429 -39.723 1.00 65.94 220 ARG A N 1
ATOM 1732 C CA . ARG A 1 220 ? 42.494 15.117 -40.307 1.00 65.94 220 ARG A CA 1
ATOM 1733 C C . ARG A 1 220 ? 43.816 14.408 -40.586 1.00 65.94 220 ARG A C 1
ATOM 1735 O O . ARG A 1 220 ? 44.662 14.951 -41.297 1.00 65.94 220 ARG A O 1
ATOM 1742 N N . THR A 1 221 ? 44.027 13.229 -40.011 1.00 66.69 221 THR A N 1
ATOM 1743 C CA . THR A 1 221 ? 45.249 12.460 -40.259 1.00 66.69 221 THR A CA 1
ATOM 1744 C C . THR A 1 221 ? 45.309 12.052 -41.733 1.00 66.69 221 THR A C 1
ATOM 1746 O O . THR A 1 221 ? 44.355 11.496 -42.273 1.00 66.69 221 THR A O 1
ATOM 1749 N N . LYS A 1 222 ? 46.417 12.369 -42.419 1.00 59.84 222 LYS A N 1
ATOM 1750 C CA . LYS A 1 222 ? 46.642 11.939 -43.813 1.00 59.84 222 LYS A CA 1
ATOM 1751 C C . LYS A 1 222 ? 47.296 10.557 -43.918 1.00 59.84 222 LYS A C 1
ATOM 1753 O O . LYS A 1 222 ? 47.204 9.944 -44.971 1.00 59.84 222 LYS A O 1
ATOM 1758 N N . MET A 1 223 ? 47.914 10.056 -42.848 1.00 59.03 223 MET A N 1
ATOM 1759 C CA . MET A 1 223 ? 48.467 8.702 -42.748 1.00 59.03 223 MET A CA 1
ATOM 1760 C C . MET A 1 223 ? 48.831 8.445 -41.281 1.00 59.03 223 MET A C 1
ATOM 1762 O O . MET A 1 223 ? 49.469 9.296 -40.665 1.00 59.03 223 MET A O 1
ATOM 1766 N N . ASN A 1 224 ? 48.443 7.302 -40.716 1.00 53.81 224 ASN A N 1
ATOM 1767 C CA . ASN A 1 224 ? 48.869 6.897 -39.376 1.00 53.81 224 ASN A CA 1
ATOM 1768 C C . ASN A 1 224 ? 49.944 5.816 -39.531 1.00 53.81 224 ASN A C 1
ATOM 1770 O O . ASN A 1 224 ? 49.611 4.678 -39.853 1.00 53.81 224 ASN A O 1
ATOM 1774 N N . GLN A 1 225 ? 51.217 6.141 -39.295 1.00 62.34 225 GLN A N 1
ATOM 1775 C CA . GLN A 1 225 ? 52.163 5.112 -38.863 1.00 62.34 225 GLN A CA 1
ATOM 1776 C C . GLN A 1 225 ? 52.090 5.031 -37.339 1.00 62.34 225 GLN A C 1
ATOM 1778 O O . GLN A 1 225 ? 52.572 5.910 -36.632 1.00 62.34 225 GLN A O 1
ATOM 1783 N N . THR A 1 226 ? 51.423 3.999 -36.835 1.00 59.69 226 THR A N 1
ATOM 1784 C CA . THR A 1 226 ? 51.462 3.598 -35.423 1.00 59.69 226 THR A CA 1
ATOM 1785 C C . THR A 1 226 ? 52.640 2.643 -35.192 1.00 59.69 226 THR A C 1
ATOM 1787 O O . THR A 1 226 ? 53.151 2.056 -36.146 1.00 59.69 226 THR A O 1
ATOM 1790 N N . LEU A 1 227 ? 53.065 2.420 -33.944 1.00 57.56 227 LEU A N 1
ATOM 1791 C CA . LEU A 1 227 ? 54.050 1.371 -33.609 1.00 57.56 227 LEU A CA 1
ATOM 1792 C C . LEU A 1 227 ? 53.621 -0.021 -34.116 1.00 57.56 227 LEU A C 1
ATOM 1794 O O . LEU A 1 227 ? 54.465 -0.815 -34.515 1.00 57.56 227 LEU A O 1
ATOM 1798 N N . GLU A 1 228 ? 52.316 -0.285 -34.222 1.00 54.81 228 GLU A N 1
ATOM 1799 C CA . GLU A 1 228 ? 51.777 -1.501 -34.852 1.00 54.81 228 GLU A CA 1
ATOM 1800 C C . GLU A 1 228 ? 52.067 -1.592 -36.360 1.00 54.81 228 GLU A C 1
ATOM 1802 O O . GLU A 1 228 ? 52.214 -2.684 -36.906 1.00 54.81 228 GLU A O 1
ATOM 1807 N N . SER A 1 229 ? 52.199 -0.457 -37.057 1.00 57.94 229 SER A N 1
ATOM 1808 C CA . SER A 1 229 ? 52.555 -0.442 -38.483 1.00 57.94 229 SER A CA 1
ATOM 1809 C C . SER A 1 229 ? 54.009 -0.854 -38.747 1.00 57.94 229 SER A C 1
ATOM 1811 O O . SER A 1 229 ? 54.319 -1.294 -39.853 1.00 57.94 229 SER A O 1
ATOM 1813 N N . VAL A 1 230 ? 54.882 -0.815 -37.728 1.00 58.06 230 VAL A N 1
ATOM 1814 C CA . VAL A 1 230 ? 56.261 -1.339 -37.801 1.00 58.06 230 VAL A CA 1
ATOM 1815 C C . VAL A 1 230 ? 56.269 -2.855 -38.024 1.00 58.06 230 VAL A C 1
ATOM 1817 O O . VAL A 1 230 ? 57.142 -3.364 -38.726 1.00 58.06 230 VAL A O 1
ATOM 1820 N N . SER A 1 231 ? 55.271 -3.571 -37.493 1.00 57.09 231 SER A N 1
ATOM 1821 C CA . SER A 1 231 ? 55.131 -5.027 -37.634 1.00 57.09 231 SER A CA 1
ATOM 1822 C C . SER A 1 231 ? 54.609 -5.455 -39.016 1.00 57.09 231 SER A C 1
ATOM 1824 O O . SER A 1 231 ? 54.728 -6.620 -39.377 1.00 57.09 231 SER A O 1
ATOM 1826 N N . LYS A 1 232 ? 54.103 -4.519 -39.835 1.00 58.19 232 LYS A N 1
ATOM 1827 C CA . LYS A 1 232 ? 53.590 -4.790 -41.192 1.00 58.19 232 LYS A CA 1
ATOM 1828 C C . LYS A 1 232 ? 54.642 -4.678 -42.302 1.00 58.19 232 LYS A C 1
ATOM 1830 O O . LYS A 1 232 ? 54.279 -4.623 -43.476 1.00 58.19 232 LYS A O 1
ATOM 1835 N N . ARG A 1 233 ? 55.943 -4.635 -41.982 1.00 59.53 233 ARG A N 1
ATOM 1836 C CA . ARG A 1 233 ? 56.962 -4.840 -43.023 1.00 59.53 233 ARG A CA 1
ATOM 1837 C C . ARG A 1 233 ? 56.824 -6.271 -43.530 1.00 59.53 233 ARG A C 1
ATOM 1839 O O . ARG A 1 233 ? 57.127 -7.209 -42.801 1.00 59.53 233 ARG A O 1
ATOM 1846 N N . ASN A 1 234 ? 56.403 -6.424 -44.782 1.00 53.41 234 ASN A N 1
ATOM 1847 C CA . ASN A 1 234 ? 56.579 -7.672 -45.509 1.00 53.41 234 ASN A CA 1
ATOM 1848 C C . ASN A 1 234 ? 58.083 -7.947 -45.562 1.00 53.41 234 ASN A C 1
ATOM 1850 O O . ASN A 1 234 ? 58.808 -7.329 -46.341 1.00 53.41 234 ASN A O 1
ATOM 1854 N N . ALA A 1 235 ? 58.564 -8.836 -44.699 1.00 59.34 235 ALA A N 1
ATOM 1855 C CA . ALA A 1 235 ? 59.865 -9.442 -44.877 1.00 59.34 235 ALA A CA 1
ATOM 1856 C C . ALA A 1 235 ? 59.755 -10.348 -46.108 1.00 59.34 235 ALA A C 1
ATOM 1858 O O . ALA A 1 235 ? 59.412 -11.521 -46.006 1.00 59.34 235 ALA A O 1
ATOM 1859 N N . THR A 1 236 ? 59.986 -9.800 -47.301 1.00 61.66 236 THR A N 1
ATOM 1860 C CA . THR A 1 236 ? 60.395 -10.616 -48.446 1.00 61.66 236 THR A CA 1
ATOM 1861 C C . THR A 1 236 ? 61.756 -11.196 -48.094 1.00 61.66 236 THR A C 1
ATOM 1863 O O . THR A 1 236 ? 62.791 -10.577 -48.331 1.00 61.66 236 THR A O 1
ATOM 1866 N N . THR A 1 237 ? 61.756 -12.350 -47.433 1.00 64.12 237 THR A N 1
ATOM 1867 C CA . THR A 1 237 ? 62.969 -13.112 -47.163 1.00 64.12 237 THR A CA 1
ATOM 1868 C C . THR A 1 237 ? 63.535 -13.534 -48.514 1.00 64.12 237 THR A C 1
ATOM 1870 O O . THR A 1 237 ? 62.869 -14.241 -49.269 1.00 64.12 237 THR A O 1
ATOM 1873 N N . GLN A 1 238 ? 64.742 -13.076 -48.855 1.00 71.19 238 GLN A N 1
ATOM 1874 C CA . GLN A 1 238 ? 65.481 -13.644 -49.980 1.00 71.19 238 GLN A CA 1
ATOM 1875 C C . GLN A 1 238 ? 65.710 -15.129 -49.687 1.00 71.19 238 GLN A C 1
ATOM 1877 O O . GLN A 1 238 ? 66.460 -15.482 -48.778 1.00 71.19 238 GLN A O 1
ATOM 1882 N N . LEU A 1 239 ? 65.034 -15.996 -50.439 1.00 61.66 239 LEU A N 1
ATOM 1883 C CA . LEU A 1 239 ? 65.265 -17.431 -50.397 1.00 61.66 239 LEU A CA 1
ATOM 1884 C C . LEU A 1 239 ? 66.465 -17.734 -51.305 1.00 61.66 239 LEU A C 1
ATOM 1886 O O . LEU A 1 239 ? 66.350 -17.662 -52.528 1.00 61.66 239 LEU A O 1
ATOM 1890 N N . TYR A 1 240 ? 67.618 -18.064 -50.726 1.00 69.00 240 TYR A N 1
ATOM 1891 C CA . T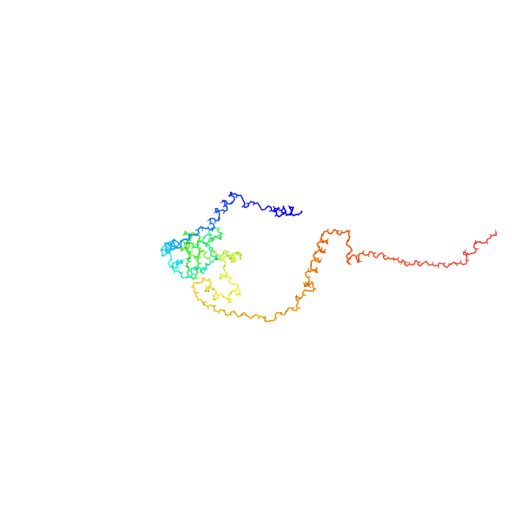YR A 1 240 ? 68.697 -18.689 -51.491 1.00 69.00 240 TYR A CA 1
ATOM 1892 C C . TYR A 1 240 ? 68.336 -20.161 -51.673 1.00 69.00 240 TYR A C 1
ATOM 1894 O O . TYR A 1 240 ? 68.409 -20.937 -50.721 1.00 69.00 240 TYR A O 1
ATOM 1902 N N . LEU A 1 241 ? 67.909 -20.549 -52.878 1.00 73.62 241 LEU A N 1
ATOM 1903 C CA . LEU A 1 241 ? 67.735 -21.967 -53.180 1.00 73.62 241 LEU A CA 1
ATOM 1904 C C . LEU A 1 241 ? 69.111 -22.656 -53.114 1.00 73.62 241 LEU A C 1
ATOM 1906 O O . LEU A 1 241 ? 70.090 -22.106 -53.633 1.00 73.62 241 LEU A O 1
ATOM 1910 N N . PRO A 1 242 ? 69.214 -23.840 -52.485 1.00 71.44 242 PRO A N 1
ATOM 1911 C CA . PRO A 1 242 ? 70.442 -24.619 -52.518 1.00 71.44 242 PRO A CA 1
ATOM 1912 C C . PRO A 1 242 ? 70.792 -24.937 -53.973 1.00 71.44 242 PRO A C 1
ATOM 1914 O O . PRO A 1 242 ? 69.922 -25.301 -54.766 1.00 71.44 242 PRO A O 1
ATOM 1917 N N . LYS A 1 243 ? 72.069 -24.768 -54.331 1.00 69.00 243 LYS A N 1
ATOM 1918 C CA . LYS A 1 243 ? 72.553 -25.102 -55.673 1.00 69.00 243 LYS A CA 1
ATOM 1919 C C . LYS A 1 243 ? 72.267 -26.577 -55.945 1.00 69.00 243 LYS A C 1
ATOM 1921 O O . LYS A 1 243 ? 72.598 -27.428 -55.119 1.00 69.00 243 LYS A O 1
ATOM 1926 N N . THR A 1 244 ? 71.673 -26.870 -57.096 1.00 66.94 244 THR A N 1
ATOM 1927 C CA . THR A 1 244 ? 71.519 -28.236 -57.590 1.00 66.94 244 THR A CA 1
ATOM 1928 C C . THR A 1 244 ? 72.899 -28.871 -57.715 1.00 66.94 244 THR A C 1
ATOM 1930 O O . THR A 1 244 ? 73.768 -28.362 -58.422 1.00 66.94 244 THR A O 1
ATOM 1933 N N . SER A 1 245 ? 73.125 -29.961 -56.981 1.00 63.03 245 SER A N 1
ATOM 1934 C CA . SER A 1 245 ? 74.319 -30.784 -57.130 1.00 63.03 245 SER A CA 1
ATOM 1935 C C . SER A 1 245 ? 74.200 -31.563 -58.435 1.00 63.03 245 SER A C 1
ATOM 1937 O O . SER A 1 245 ? 73.595 -32.635 -58.481 1.00 63.03 245 SER A O 1
ATOM 1939 N N . GLU A 1 246 ? 74.735 -31.010 -59.512 1.00 68.19 246 GLU A N 1
ATOM 1940 C CA . GLU A 1 246 ? 74.899 -31.753 -60.754 1.00 68.19 246 GLU A CA 1
ATOM 1941 C C . GLU A 1 246 ? 76.034 -32.765 -60.563 1.00 68.19 246 GLU A C 1
ATOM 1943 O O . GLU A 1 246 ? 77.150 -32.420 -60.168 1.00 68.19 246 GLU A O 1
ATOM 1948 N N . THR A 1 247 ? 75.729 -34.046 -60.765 1.00 60.94 247 THR A N 1
ATOM 1949 C CA . THR A 1 247 ? 76.715 -35.123 -60.687 1.00 60.94 247 THR A CA 1
ATOM 1950 C C . THR A 1 247 ? 77.595 -35.062 -61.929 1.00 60.94 247 THR A C 1
ATOM 1952 O O . THR A 1 247 ? 77.124 -35.278 -63.043 1.00 60.94 247 THR A O 1
ATOM 1955 N N . GLN A 1 248 ? 78.880 -34.770 -61.743 1.00 57.72 248 GLN A N 1
ATOM 1956 C CA . GLN A 1 248 ? 79.869 -34.840 -62.810 1.00 57.72 248 GLN A CA 1
ATOM 1957 C C . GLN A 1 248 ? 80.008 -36.307 -63.248 1.00 57.72 248 GLN A C 1
ATOM 1959 O O . GLN A 1 248 ? 80.529 -37.140 -62.507 1.00 57.72 248 GLN A O 1
ATOM 1964 N N . THR A 1 249 ? 79.521 -36.656 -64.438 1.00 59.28 249 THR A N 1
ATOM 1965 C CA . THR A 1 249 ? 79.842 -37.949 -65.049 1.00 59.28 249 THR A CA 1
ATOM 1966 C C . THR A 1 249 ? 81.291 -37.908 -65.519 1.00 59.28 249 THR A C 1
ATOM 1968 O O . THR A 1 249 ? 81.662 -37.030 -66.299 1.00 59.28 249 THR A O 1
ATOM 1971 N N . MET A 1 250 ? 82.107 -38.848 -65.041 1.00 56.16 250 MET A N 1
ATOM 1972 C CA . MET A 1 250 ? 83.454 -39.093 -65.560 1.00 56.16 250 MET A CA 1
ATOM 1973 C C . MET A 1 250 ? 83.407 -39.209 -67.087 1.00 56.16 250 MET A C 1
ATOM 1975 O O . MET A 1 250 ? 82.724 -40.084 -67.617 1.00 56.16 250 MET A O 1
ATOM 1979 N N . GLN A 1 251 ? 84.144 -38.353 -67.794 1.00 57.12 251 GLN A N 1
ATOM 1980 C CA . GLN A 1 251 ? 84.434 -38.596 -69.203 1.00 57.12 251 GLN A CA 1
ATOM 1981 C C . GLN A 1 251 ? 85.434 -39.750 -69.275 1.00 57.12 251 GLN A C 1
ATOM 1983 O O . GLN A 1 251 ? 86.570 -39.633 -68.817 1.00 57.12 251 GLN A O 1
ATOM 1988 N N . THR A 1 252 ? 85.015 -40.888 -69.821 1.00 53.28 252 THR A N 1
ATOM 1989 C CA . THR A 1 252 ? 85.954 -41.945 -70.199 1.00 53.28 252 THR A CA 1
ATOM 1990 C C . THR A 1 252 ? 86.790 -41.444 -71.381 1.00 53.28 252 THR A C 1
ATOM 1992 O O . THR A 1 252 ? 86.260 -40.816 -72.298 1.00 53.28 252 THR A O 1
ATOM 1995 N N . VAL A 1 253 ? 88.099 -41.714 -71.351 1.00 56.97 253 VAL A N 1
ATOM 1996 C CA . VAL A 1 253 ? 89.132 -41.188 -72.275 1.00 56.97 253 VAL A CA 1
ATOM 1997 C C . VAL A 1 253 ? 88.778 -41.351 -73.764 1.00 56.97 253 VAL A C 1
ATOM 1999 O O . VAL A 1 253 ? 89.216 -40.556 -74.593 1.00 56.97 253 VAL A O 1
ATOM 2002 N N . GLU A 1 254 ? 87.927 -42.315 -74.111 1.00 55.62 254 GLU A N 1
ATOM 2003 C CA . GLU A 1 254 ? 87.467 -42.557 -75.483 1.00 55.62 254 GLU A CA 1
ATOM 2004 C C . GLU A 1 254 ? 86.696 -41.377 -76.101 1.00 55.62 254 GLU A C 1
ATOM 2006 O O . GLU A 1 254 ? 86.796 -41.152 -77.306 1.00 55.62 254 GLU A O 1
ATOM 2011 N N . GLN A 1 255 ? 85.987 -40.565 -75.306 1.00 54.00 255 GLN A N 1
ATOM 2012 C CA . GLN A 1 255 ? 85.213 -39.430 -75.834 1.00 54.00 255 GLN A CA 1
ATOM 2013 C C . GLN A 1 255 ? 86.066 -38.190 -76.152 1.00 54.00 255 GLN A C 1
ATOM 2015 O O . GLN A 1 255 ? 85.616 -37.320 -76.894 1.00 54.00 255 GLN A O 1
ATOM 2020 N N . ALA A 1 256 ? 87.304 -38.112 -75.651 1.00 50.47 256 ALA A N 1
ATOM 2021 C CA . ALA A 1 256 ? 88.194 -36.971 -75.882 1.00 50.47 256 ALA A CA 1
ATOM 2022 C C . ALA A 1 256 ? 89.048 -37.099 -77.162 1.00 50.47 256 ALA A C 1
ATOM 2024 O O . ALA A 1 256 ? 89.594 -36.105 -77.633 1.00 50.47 256 ALA A O 1
ATOM 2025 N N . MET A 1 257 ? 89.168 -38.296 -77.750 1.00 51.75 257 MET A N 1
ATOM 2026 C CA . MET A 1 257 ? 90.051 -38.538 -78.907 1.00 51.75 257 MET A CA 1
ATOM 2027 C C . MET A 1 257 ? 89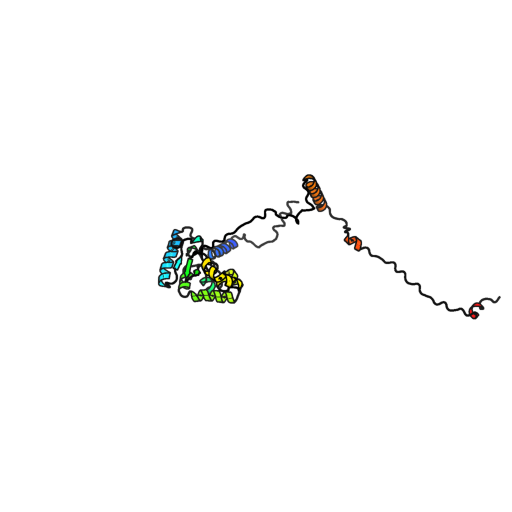.369 -38.404 -80.280 1.00 51.75 257 MET A C 1
ATOM 2029 O O . MET A 1 257 ? 90.028 -38.563 -81.306 1.00 51.75 257 MET A O 1
ATOM 2033 N N . ALA A 1 258 ? 88.074 -38.076 -80.337 1.00 54.91 258 ALA A N 1
ATOM 2034 C CA . ALA A 1 258 ? 87.322 -38.026 -81.595 1.00 54.91 258 ALA A CA 1
ATOM 2035 C C . ALA A 1 258 ? 87.406 -36.690 -82.368 1.00 54.91 258 ALA A C 1
ATOM 2037 O O . ALA A 1 258 ? 86.805 -36.583 -83.434 1.00 54.91 258 ALA A O 1
ATOM 2038 N N . THR A 1 259 ? 88.139 -35.673 -81.892 1.00 54.75 259 THR A N 1
ATOM 2039 C CA . THR A 1 259 ? 88.125 -34.331 -82.521 1.00 54.75 259 THR A CA 1
ATOM 2040 C C . THR A 1 259 ? 89.449 -33.861 -83.121 1.00 54.75 259 THR A C 1
ATOM 2042 O O . THR A 1 259 ? 89.610 -32.667 -83.350 1.00 54.75 259 THR A O 1
ATOM 2045 N N . HIS A 1 260 ? 90.379 -34.762 -83.455 1.00 52.41 260 HIS A N 1
ATOM 2046 C CA . HIS A 1 260 ? 91.516 -34.398 -84.308 1.00 52.41 260 HIS A CA 1
ATOM 2047 C C . HIS A 1 260 ? 91.817 -35.453 -85.379 1.00 52.41 260 HIS A C 1
ATOM 2049 O O . HIS A 1 260 ? 92.458 -36.472 -85.127 1.00 52.41 260 HIS A O 1
ATOM 2055 N N . ARG A 1 261 ? 91.407 -35.155 -86.616 1.00 41.66 261 ARG A N 1
ATOM 2056 C CA . ARG A 1 261 ? 92.060 -35.621 -87.847 1.00 41.66 261 ARG A CA 1
ATOM 2057 C C . ARG A 1 261 ? 92.003 -34.504 -88.907 1.00 41.66 261 ARG A C 1
ATOM 2059 O O . ARG A 1 261 ? 91.139 -33.643 -88.778 1.00 41.66 261 ARG A O 1
ATOM 2066 N N . PRO A 1 262 ? 92.966 -34.509 -89.847 1.00 54.31 262 PRO A N 1
ATOM 2067 C CA . PRO A 1 262 ? 93.825 -33.379 -90.230 1.00 54.31 262 PRO A CA 1
ATOM 2068 C C . PRO A 1 262 ? 93.140 -32.233 -90.968 1.00 54.31 262 PRO A C 1
ATOM 2070 O O . PRO A 1 262 ? 92.185 -32.504 -91.728 1.00 54.31 262 PRO A O 1
#